Protein AF-A0A1Y2T8S5-F1 (afdb_monomer_lite)

Sequence (249 aa):
MERAAATVRQMAEAIEQVAESAGVVAEAATRTREAAEQGGEAVRQSAEGMNRVRDRVLDASNQVRQLSESLQQVDEILQLITEIAGQTDLLALNAAIEAARVGEHGKGFAVVAGEVRRLAERVRTAAGEIAGRIEGLRSSAAVVVQTMEAGTAEVEHGVQLSAEAGASLERILAAVADTQKEAQSISAAAEEMAAASQDVVNATVQLSPPSPRRTRPRRRRCWPAPRRSPPSSARWRSSRRPAGRPWRR

Foldseek 3Di:
DVVLLVVLVVVLVVLVVLLVVLVVLLVVLVVLLVVLVVLLVVLVVQLVVLVVVLVVLVVVLVVLVVVLVVLVVLLVVLVVQLVVLVVQLVVLVVQLVVLVVVPPVSVVSNVVSVVSNVVSVVSNVVSVVVNVVSVVSNVVSVVSSVVSVVVSVVSVVSSVVSVVSNVVSVVSNVVSVVSSVVSVVSNVVSVVSSVVSVVVSVVVVVPPDDDPPPPDPDDDDDDDDDDDDDDDDDDDDDDDDDDDDDDDD

Organism: Symbiobacterium thermophilum (NCBI:txid2734)

Structure (mmCIF, N/CA/C/O backbone):
data_AF-A0A1Y2T8S5-F1
#
_entry.id   AF-A0A1Y2T8S5-F1
#
loop_
_atom_site.group_PDB
_atom_site.id
_atom_site.type_symbol
_atom_site.label_atom_id
_atom_site.label_alt_id
_atom_site.label_comp_id
_atom_site.label_asym_id
_atom_site.label_entity_id
_atom_site.label_seq_id
_atom_site.pdbx_PDB_ins_code
_atom_site.Cartn_x
_atom_site.Cartn_y
_atom_site.Cartn_z
_atom_site.occupancy
_atom_site.B_iso_or_equiv
_atom_site.auth_seq_id
_atom_site.auth_comp_id
_atom_site.auth_asym_id
_atom_site.auth_atom_id
_atom_site.pdbx_PDB_model_num
ATOM 1 N N . MET A 1 1 ? 44.546 6.469 -61.667 1.00 63.28 1 MET A N 1
ATOM 2 C CA . MET A 1 1 ? 45.106 5.328 -60.916 1.00 63.28 1 MET A CA 1
ATOM 3 C C . MET A 1 1 ? 45.486 5.726 -59.494 1.00 63.28 1 MET A C 1
ATOM 5 O O . MET A 1 1 ? 44.643 5.564 -58.630 1.00 63.28 1 MET A O 1
ATOM 9 N N . GLU A 1 2 ? 46.654 6.323 -59.233 1.00 70.19 2 GLU A N 1
ATOM 10 C CA . GLU A 1 2 ? 47.164 6.533 -57.857 1.00 70.19 2 GLU A CA 1
ATOM 11 C C . GLU A 1 2 ? 46.206 7.289 -56.911 1.00 70.19 2 GLU A C 1
ATOM 13 O O . GLU A 1 2 ? 45.960 6.824 -55.802 1.00 70.19 2 GLU A O 1
ATOM 18 N N . ARG A 1 3 ? 45.566 8.377 -57.372 1.00 76.62 3 ARG A N 1
ATOM 19 C CA . ARG A 1 3 ? 44.526 9.085 -56.594 1.00 76.62 3 ARG A CA 1
ATOM 20 C C . ARG A 1 3 ? 43.302 8.216 -56.270 1.00 76.62 3 ARG A C 1
ATOM 22 O O . ARG A 1 3 ? 42.798 8.305 -55.163 1.00 76.62 3 ARG A O 1
ATOM 29 N N . ALA A 1 4 ? 42.861 7.362 -57.196 1.00 77.25 4 ALA A N 1
ATOM 30 C CA . ALA A 1 4 ? 41.719 6.468 -56.977 1.00 77.25 4 ALA A CA 1
ATOM 31 C C . ALA A 1 4 ? 42.059 5.366 -55.957 1.00 77.25 4 ALA A C 1
ATOM 33 O O . ALA A 1 4 ? 41.289 5.092 -55.046 1.00 77.25 4 ALA A O 1
ATOM 34 N N . ALA A 1 5 ? 43.269 4.804 -56.039 1.00 79.06 5 ALA A N 1
ATOM 35 C CA . ALA A 1 5 ? 43.765 3.852 -55.047 1.00 79.06 5 ALA A CA 1
ATOM 36 C C . ALA A 1 5 ? 44.022 4.488 -53.665 1.00 79.06 5 ALA A C 1
ATOM 38 O O . ALA A 1 5 ? 44.192 3.759 -52.690 1.00 79.06 5 ALA A O 1
ATOM 39 N N . ALA A 1 6 ? 44.110 5.819 -53.564 1.00 82.62 6 ALA A N 1
ATOM 40 C CA . ALA A 1 6 ? 44.163 6.537 -52.291 1.00 82.62 6 ALA A CA 1
ATOM 41 C C . ALA A 1 6 ? 42.753 6.784 -51.728 1.00 82.62 6 ALA A C 1
ATOM 43 O O . ALA A 1 6 ? 42.511 6.461 -50.571 1.00 82.62 6 ALA A O 1
ATOM 44 N N . THR A 1 7 ? 41.804 7.255 -52.547 1.00 86.06 7 THR A N 1
ATOM 45 C CA . THR A 1 7 ? 40.417 7.476 -52.100 1.00 86.06 7 THR A CA 1
ATOM 46 C C . THR A 1 7 ? 39.731 6.184 -51.662 1.00 86.06 7 THR A C 1
ATOM 48 O O . THR A 1 7 ? 39.034 6.194 -50.658 1.00 86.06 7 THR A O 1
ATOM 51 N N . VAL A 1 8 ? 39.966 5.056 -52.345 1.00 87.00 8 VAL A N 1
ATOM 52 C CA . VAL A 1 8 ? 39.381 3.762 -51.938 1.00 87.00 8 VAL A CA 1
ATOM 53 C C . VAL A 1 8 ? 39.987 3.243 -50.624 1.00 87.00 8 VAL A C 1
ATOM 55 O O . VAL A 1 8 ? 39.281 2.621 -49.841 1.00 87.00 8 VAL A O 1
ATOM 58 N N . ARG A 1 9 ? 41.253 3.564 -50.312 1.00 82.69 9 ARG A N 1
ATOM 59 C CA . ARG A 1 9 ? 41.831 3.275 -48.984 1.00 82.69 9 ARG A CA 1
ATOM 60 C C . ARG A 1 9 ? 41.191 4.114 -47.879 1.00 82.69 9 ARG A C 1
ATOM 62 O O . ARG A 1 9 ? 40.840 3.561 -46.850 1.00 82.69 9 ARG A O 1
ATOM 69 N N . GLN A 1 10 ? 40.954 5.403 -48.125 1.00 86.62 10 GLN A N 1
ATOM 70 C CA . GLN A 1 10 ? 40.217 6.252 -47.179 1.00 86.62 10 GLN A CA 1
ATOM 71 C C . GLN A 1 10 ? 38.760 5.797 -46.996 1.00 86.62 10 GLN A C 1
ATOM 73 O O . GLN A 1 10 ? 38.208 5.938 -45.910 1.00 86.62 10 GLN A O 1
ATOM 78 N N . MET A 1 11 ? 38.135 5.232 -48.037 1.00 88.94 11 MET A N 1
ATOM 79 C CA . MET A 1 11 ? 36.827 4.585 -47.903 1.00 88.94 11 MET A CA 1
ATOM 80 C C . MET A 1 11 ? 36.913 3.335 -47.025 1.00 88.94 11 MET A C 1
ATOM 82 O O . MET A 1 11 ? 36.093 3.206 -46.128 1.00 88.94 11 MET A O 1
ATOM 86 N N . ALA A 1 12 ? 37.903 2.458 -47.225 1.00 87.19 12 ALA A N 1
ATOM 87 C CA . ALA A 1 12 ? 38.094 1.271 -46.386 1.00 87.19 12 ALA A CA 1
ATOM 88 C C . ALA A 1 12 ? 38.301 1.634 -44.901 1.00 87.19 12 ALA A C 1
ATOM 90 O O . ALA A 1 12 ? 37.602 1.092 -44.053 1.00 87.19 12 ALA A O 1
ATOM 91 N N . GLU A 1 13 ? 39.156 2.618 -44.598 1.00 88.88 13 GLU A N 1
ATOM 92 C CA . GLU A 1 13 ? 39.353 3.148 -43.234 1.00 88.88 13 GLU A CA 1
ATOM 93 C C . GLU A 1 13 ? 38.035 3.676 -42.624 1.00 88.88 13 GLU A C 1
ATOM 95 O O . GLU A 1 13 ? 37.708 3.384 -41.475 1.00 88.88 13 GLU A O 1
ATOM 100 N N . ALA A 1 14 ? 37.233 4.416 -43.400 1.00 92.75 14 ALA A N 1
ATOM 101 C CA . ALA A 1 14 ? 35.932 4.911 -42.943 1.00 92.75 14 ALA A CA 1
ATOM 102 C C . ALA A 1 14 ? 34.893 3.788 -42.752 1.00 92.75 14 ALA A C 1
ATOM 104 O O . ALA A 1 14 ? 34.045 3.881 -41.867 1.00 92.75 14 ALA A O 1
ATOM 105 N N . ILE A 1 15 ? 34.951 2.728 -43.563 1.00 93.62 15 ILE A N 1
ATOM 106 C CA . ILE A 1 15 ? 34.077 1.553 -43.458 1.00 93.62 15 ILE A CA 1
ATOM 107 C C . ILE A 1 15 ? 34.416 0.736 -42.203 1.00 93.62 15 ILE A C 1
ATOM 109 O O . ILE A 1 15 ? 33.502 0.361 -41.470 1.00 93.62 15 ILE A O 1
ATOM 113 N N . GLU A 1 16 ? 35.703 0.523 -41.905 1.00 90.69 16 GLU A N 1
ATOM 114 C CA . GLU A 1 16 ? 36.151 -0.102 -40.649 1.00 90.69 16 GLU A CA 1
ATOM 115 C C . GLU A 1 16 ? 35.641 0.686 -39.431 1.00 90.69 16 GLU A C 1
ATOM 117 O O . GLU A 1 16 ? 35.072 0.101 -38.509 1.00 90.69 16 GLU A O 1
ATOM 122 N N . GLN A 1 17 ? 35.730 2.021 -39.466 1.00 94.12 17 GLN A N 1
ATOM 123 C CA . GLN A 1 17 ? 35.205 2.882 -38.401 1.00 94.12 17 GLN A CA 1
ATOM 124 C C . GLN A 1 17 ? 33.669 2.793 -38.254 1.00 94.12 17 GLN A C 1
ATOM 126 O O . GLN A 1 17 ? 33.145 2.893 -37.140 1.00 94.12 17 GLN A O 1
ATOM 131 N N . VAL A 1 18 ? 32.926 2.590 -39.349 1.00 95.94 18 VAL A N 1
ATOM 132 C CA . VAL A 1 18 ? 31.469 2.354 -39.311 1.00 95.94 18 VAL A CA 1
ATOM 133 C C . VAL A 1 18 ? 31.143 0.990 -38.697 1.00 95.94 18 VAL A C 1
ATOM 135 O O . VAL A 1 18 ? 30.235 0.918 -37.868 1.00 95.94 18 VAL A O 1
ATOM 138 N N . ALA A 1 19 ? 31.893 -0.064 -39.034 1.00 92.69 19 ALA A N 1
ATOM 139 C CA . ALA A 1 19 ? 31.735 -1.389 -38.430 1.00 92.69 19 ALA A CA 1
ATOM 140 C C . ALA A 1 19 ? 32.018 -1.363 -36.916 1.00 92.69 19 ALA A C 1
ATOM 142 O O . ALA A 1 19 ? 31.206 -1.844 -36.125 1.00 92.69 19 ALA A O 1
ATOM 143 N N . GLU A 1 20 ? 33.116 -0.724 -36.494 1.00 94.56 20 GLU A N 1
ATOM 144 C CA . GLU A 1 20 ? 33.450 -0.530 -35.076 1.00 94.56 20 GLU A CA 1
ATOM 145 C C . GLU A 1 20 ? 32.339 0.239 -34.340 1.00 94.56 20 GLU A C 1
ATOM 147 O O . GLU A 1 20 ? 31.868 -0.191 -33.284 1.00 94.56 20 GLU A O 1
ATOM 152 N N . SER A 1 21 ? 31.848 1.332 -34.935 1.00 96.06 21 SER A N 1
ATOM 153 C CA . SER A 1 21 ? 30.749 2.128 -34.374 1.00 96.06 21 SER A CA 1
ATOM 154 C C . SER A 1 21 ? 29.460 1.311 -34.221 1.00 96.06 21 SER A C 1
ATOM 156 O O . SER A 1 21 ? 28.780 1.421 -33.201 1.00 96.06 21 SER A O 1
ATOM 158 N N . ALA A 1 22 ? 29.132 0.462 -35.199 1.00 96.12 22 ALA A N 1
ATOM 159 C CA . ALA A 1 22 ? 27.984 -0.438 -35.130 1.00 96.12 22 ALA A CA 1
ATOM 160 C C . ALA A 1 22 ? 28.141 -1.488 -34.014 1.00 96.12 22 ALA A C 1
ATOM 162 O O . ALA A 1 22 ? 27.191 -1.737 -33.270 1.00 96.12 22 ALA A O 1
ATOM 163 N N . GLY A 1 23 ? 29.349 -2.032 -33.825 1.00 94.88 23 GLY A N 1
ATOM 164 C CA . GLY A 1 23 ? 29.676 -2.912 -32.699 1.00 94.88 23 GLY A CA 1
ATOM 165 C C . GLY A 1 23 ? 29.434 -2.248 -31.337 1.00 94.88 23 GLY A C 1
ATOM 166 O O . GLY A 1 23 ? 28.758 -2.821 -30.481 1.00 94.88 23 GLY A O 1
ATOM 167 N N . VAL A 1 24 ? 29.891 -1.002 -31.162 1.00 97.12 24 VAL A N 1
ATOM 168 C CA . VAL A 1 24 ? 29.661 -0.215 -29.934 1.00 97.12 24 VAL A CA 1
ATOM 169 C C . VAL A 1 24 ? 28.166 0.034 -29.686 1.00 97.12 24 VAL A C 1
ATOM 171 O O . VAL A 1 24 ? 27.709 -0.062 -28.543 1.00 97.12 24 VAL A O 1
ATOM 174 N N . VAL A 1 25 ? 27.377 0.306 -30.734 1.00 97.56 25 VAL A N 1
ATOM 175 C CA . VAL A 1 25 ? 25.912 0.450 -30.619 1.00 97.56 25 VAL A CA 1
ATOM 176 C C . VAL A 1 25 ? 25.252 -0.873 -30.215 1.00 97.56 25 VAL A C 1
ATOM 178 O O . VAL A 1 25 ? 24.388 -0.867 -29.339 1.00 97.56 25 VAL A O 1
ATOM 181 N N . ALA A 1 26 ? 25.675 -2.012 -30.771 1.00 95.38 26 ALA A N 1
ATOM 182 C CA . ALA A 1 26 ? 25.144 -3.326 -30.399 1.00 95.38 26 ALA A CA 1
ATOM 183 C C . ALA A 1 26 ? 25.452 -3.701 -28.931 1.00 95.38 26 ALA A C 1
ATOM 185 O O . ALA A 1 26 ? 24.596 -4.258 -28.235 1.00 95.38 26 ALA A O 1
ATOM 186 N N . GLU A 1 27 ? 26.639 -3.354 -28.423 1.00 96.44 27 GLU A N 1
ATOM 187 C CA . GLU A 1 27 ? 27.000 -3.542 -27.010 1.00 96.44 27 GLU A CA 1
ATOM 188 C C . GLU A 1 27 ? 26.210 -2.597 -26.083 1.00 96.44 27 GLU A C 1
ATOM 190 O O . GLU A 1 27 ? 25.748 -2.995 -25.010 1.00 96.44 27 GLU A O 1
ATOM 195 N N . ALA A 1 28 ? 26.007 -1.340 -26.490 1.00 97.12 28 ALA A N 1
ATOM 196 C CA . ALA A 1 28 ? 25.157 -0.397 -25.764 1.00 97.12 28 ALA A CA 1
ATOM 197 C C . ALA A 1 28 ? 23.690 -0.867 -25.712 1.00 97.12 28 ALA A C 1
ATOM 199 O O . ALA A 1 28 ? 23.076 -0.839 -24.642 1.00 97.12 28 ALA A O 1
ATOM 200 N N . ALA A 1 29 ? 23.149 -1.365 -26.829 1.00 97.44 29 ALA A N 1
ATOM 201 C CA . ALA A 1 29 ? 21.815 -1.957 -26.898 1.00 97.44 29 ALA A CA 1
ATOM 202 C C . ALA A 1 29 ? 21.696 -3.170 -25.960 1.00 97.44 29 ALA A C 1
ATOM 204 O O . ALA A 1 29 ? 20.762 -3.237 -25.167 1.00 97.44 29 ALA A O 1
ATOM 205 N N . THR A 1 30 ? 22.685 -4.071 -25.957 1.00 96.75 30 THR A N 1
ATOM 206 C CA . THR A 1 30 ? 22.706 -5.246 -25.065 1.00 96.75 30 THR A CA 1
ATOM 207 C C . THR A 1 30 ? 22.635 -4.840 -23.588 1.00 96.75 30 THR A C 1
ATOM 209 O O . THR A 1 30 ? 21.752 -5.305 -22.869 1.00 96.75 30 THR A O 1
ATOM 212 N N . ARG A 1 31 ? 23.472 -3.887 -23.151 1.00 97.69 31 ARG A N 1
ATOM 213 C CA . ARG A 1 31 ? 23.441 -3.358 -21.772 1.00 97.69 31 ARG A CA 1
ATOM 214 C C . ARG A 1 31 ? 22.129 -2.643 -21.431 1.00 97.69 31 ARG A C 1
ATOM 216 O O . ARG A 1 31 ? 21.647 -2.739 -20.305 1.00 97.69 31 ARG A O 1
ATOM 223 N N . THR A 1 32 ? 21.528 -1.945 -22.396 1.00 97.62 32 THR A N 1
ATOM 224 C CA . THR A 1 32 ? 20.214 -1.301 -22.211 1.00 97.62 32 THR A CA 1
ATOM 225 C C . THR A 1 32 ? 19.104 -2.344 -22.058 1.00 97.62 32 THR A C 1
ATOM 227 O O . THR A 1 32 ? 18.208 -2.151 -21.238 1.00 97.62 32 THR A O 1
ATOM 230 N N . ARG A 1 33 ? 19.183 -3.472 -22.782 1.00 97.62 33 ARG A N 1
ATOM 231 C CA . ARG A 1 33 ? 18.244 -4.594 -22.646 1.00 97.62 33 ARG A CA 1
ATOM 232 C C . ARG A 1 33 ? 18.308 -5.195 -21.247 1.00 97.62 33 ARG A C 1
ATOM 234 O O . ARG A 1 33 ? 17.283 -5.268 -20.585 1.00 97.62 33 ARG A O 1
ATOM 241 N N . GLU A 1 34 ? 19.507 -5.529 -20.771 1.00 97.56 34 GLU A N 1
ATOM 242 C CA . GLU A 1 34 ? 19.727 -6.078 -19.424 1.00 97.56 34 GLU A CA 1
ATOM 243 C C . GLU A 1 34 ? 19.200 -5.138 -18.327 1.00 97.56 34 GLU A C 1
ATOM 245 O O . GLU A 1 34 ? 18.537 -5.582 -17.389 1.00 97.56 34 GLU A O 1
ATOM 250 N N . ALA A 1 35 ? 19.437 -3.828 -18.457 1.00 97.31 35 ALA A N 1
ATOM 251 C CA . ALA A 1 35 ? 18.919 -2.830 -17.522 1.00 97.31 35 ALA A CA 1
ATOM 252 C C . ALA A 1 35 ? 17.380 -2.725 -17.555 1.00 97.31 35 ALA A C 1
ATOM 254 O O . ALA A 1 35 ? 16.751 -2.583 -16.506 1.00 97.31 35 ALA A O 1
ATOM 255 N N . ALA A 1 36 ? 16.763 -2.818 -18.737 1.00 97.25 36 ALA A N 1
ATOM 256 C CA . ALA A 1 36 ? 15.308 -2.795 -18.887 1.00 97.25 36 ALA A CA 1
ATOM 257 C C . ALA A 1 36 ? 14.639 -4.099 -18.404 1.00 97.25 36 ALA A C 1
ATOM 259 O O . ALA A 1 36 ? 13.581 -4.034 -17.783 1.00 97.25 36 ALA A O 1
ATOM 260 N N . GLU A 1 37 ? 15.270 -5.261 -18.606 1.00 97.12 37 GLU A N 1
ATOM 261 C CA . GLU A 1 37 ? 14.847 -6.558 -18.051 1.00 97.12 37 GLU A CA 1
ATOM 262 C C . GLU A 1 37 ? 14.875 -6.529 -16.510 1.00 97.12 37 GLU A C 1
ATOM 264 O O . GLU A 1 37 ? 13.880 -6.861 -15.861 1.00 97.12 37 GLU A O 1
ATOM 269 N N . GLN A 1 38 ? 15.973 -6.047 -15.913 1.00 97.50 38 GLN A N 1
ATOM 270 C CA . GLN A 1 38 ? 16.098 -5.869 -14.457 1.00 97.50 38 GLN A CA 1
ATOM 271 C C . GLN A 1 38 ? 15.079 -4.860 -13.906 1.00 97.50 38 GLN A C 1
ATOM 273 O O . GLN A 1 38 ? 14.472 -5.098 -12.860 1.00 97.50 38 GLN A O 1
ATOM 278 N N . GLY A 1 39 ? 14.852 -3.753 -14.621 1.00 97.75 39 GLY A N 1
ATOM 279 C CA . GLY A 1 39 ? 13.812 -2.779 -14.287 1.00 97.75 39 GLY A CA 1
ATOM 280 C C . GLY A 1 39 ? 12.407 -3.384 -14.332 1.00 97.75 39 GLY A C 1
ATOM 281 O O . GLY A 1 39 ? 11.609 -3.135 -13.430 1.00 97.75 39 GLY A O 1
ATOM 282 N N . GLY A 1 40 ? 12.114 -4.216 -15.336 1.00 97.12 40 GLY A N 1
ATOM 283 C CA . GLY A 1 40 ? 10.825 -4.896 -15.489 1.00 97.12 40 GLY A CA 1
ATOM 284 C C . GLY A 1 40 ? 10.543 -5.856 -14.338 1.00 97.12 40 GLY A C 1
ATOM 285 O O . GLY A 1 40 ? 9.455 -5.837 -13.763 1.00 97.12 40 GLY A O 1
ATOM 286 N N . GLU A 1 41 ? 11.551 -6.629 -13.932 1.00 96.94 41 GLU A N 1
ATOM 287 C CA . GLU A 1 41 ? 11.458 -7.510 -12.768 1.00 96.94 41 GLU A CA 1
ATOM 288 C C . GLU A 1 41 ? 11.255 -6.725 -11.462 1.00 96.94 41 GLU A C 1
ATOM 290 O O . GLU A 1 41 ? 10.383 -7.074 -10.666 1.00 96.94 41 GLU A O 1
ATOM 295 N N . ALA A 1 42 ? 11.984 -5.624 -11.252 1.00 97.44 42 ALA A N 1
ATOM 296 C CA . ALA A 1 42 ? 11.805 -4.770 -10.075 1.00 97.44 42 ALA A CA 1
ATOM 297 C C . ALA A 1 42 ? 10.393 -4.150 -10.011 1.00 97.44 42 ALA A C 1
ATOM 299 O O . ALA A 1 42 ? 9.771 -4.114 -8.946 1.00 97.44 42 ALA A O 1
ATOM 300 N N . VAL A 1 43 ? 9.851 -3.716 -11.153 1.00 97.81 43 VAL A N 1
ATOM 301 C CA . VAL A 1 43 ? 8.475 -3.208 -11.270 1.00 97.81 43 VAL A CA 1
ATOM 302 C C . VAL A 1 43 ? 7.443 -4.306 -10.986 1.00 97.81 43 VAL A C 1
ATOM 304 O O . VAL A 1 43 ? 6.492 -4.067 -10.238 1.00 97.81 43 VAL A O 1
ATOM 307 N N . ARG A 1 44 ? 7.647 -5.529 -11.494 1.00 95.81 44 ARG A N 1
ATOM 308 C CA . ARG A 1 44 ? 6.789 -6.688 -11.194 1.00 95.81 44 ARG A CA 1
ATOM 309 C C . ARG A 1 44 ? 6.783 -7.012 -9.698 1.00 95.81 44 ARG A C 1
ATOM 311 O O . ARG A 1 44 ? 5.716 -7.126 -9.097 1.00 95.81 44 ARG A O 1
ATOM 318 N N . GLN A 1 45 ? 7.959 -7.079 -9.075 1.00 96.56 45 GLN A N 1
ATOM 319 C CA . GLN A 1 45 ? 8.099 -7.303 -7.632 1.00 96.56 45 GLN A CA 1
ATOM 320 C C . GLN A 1 45 ? 7.453 -6.183 -6.797 1.00 96.56 45 GLN A C 1
ATOM 322 O O . GLN A 1 45 ? 6.867 -6.467 -5.749 1.00 96.56 45 GLN A O 1
ATOM 327 N N . SER A 1 46 ? 7.510 -4.931 -7.268 1.00 95.44 46 SER A N 1
ATOM 328 C CA . SER A 1 46 ? 6.810 -3.790 -6.664 1.00 95.44 46 SER A CA 1
ATOM 329 C C . SER A 1 46 ? 5.288 -3.957 -6.731 1.00 95.44 46 SER A C 1
ATOM 331 O O . SER A 1 46 ? 4.617 -3.846 -5.705 1.00 95.44 46 SER A O 1
ATOM 333 N N . ALA A 1 47 ? 4.734 -4.319 -7.894 1.00 94.12 47 ALA A N 1
ATOM 334 C CA . ALA A 1 47 ? 3.300 -4.571 -8.060 1.00 94.12 47 ALA A CA 1
ATOM 335 C C . ALA A 1 47 ? 2.804 -5.740 -7.185 1.00 94.12 47 ALA A C 1
ATOM 337 O O . ALA A 1 47 ? 1.761 -5.645 -6.533 1.00 94.12 47 ALA A O 1
ATOM 338 N N . GLU A 1 48 ? 3.562 -6.835 -7.101 1.00 95.69 48 GLU A N 1
ATOM 339 C CA . GLU A 1 48 ? 3.281 -7.935 -6.168 1.00 95.69 48 GLU A CA 1
ATOM 340 C C . GLU A 1 48 ? 3.388 -7.491 -4.699 1.00 95.69 48 GLU A C 1
ATOM 342 O 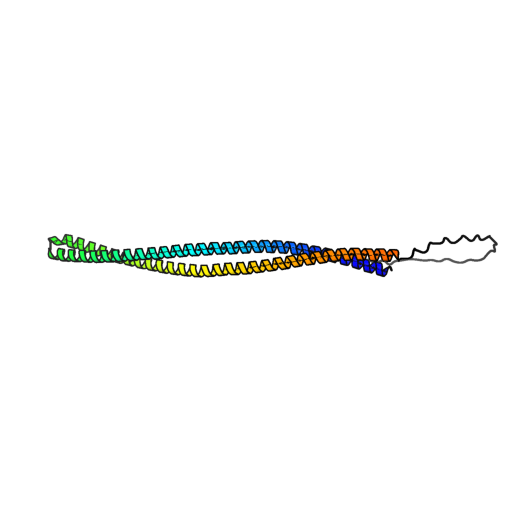O . GLU A 1 48 ? 2.608 -7.929 -3.851 1.00 95.69 48 GLU A O 1
ATOM 347 N N . GLY A 1 49 ? 4.334 -6.601 -4.388 1.00 96.56 49 GLY A N 1
ATOM 348 C CA . GLY A 1 49 ? 4.471 -5.952 -3.086 1.00 96.56 49 GLY A CA 1
ATOM 349 C C . GLY A 1 49 ? 3.229 -5.157 -2.703 1.00 96.56 49 GLY A C 1
ATOM 350 O O . GLY A 1 49 ? 2.687 -5.377 -1.621 1.00 96.56 49 GLY A O 1
ATOM 351 N N . MET A 1 50 ? 2.739 -4.307 -3.605 1.00 95.62 50 MET A N 1
ATOM 352 C CA . MET A 1 50 ? 1.519 -3.522 -3.411 1.00 95.62 50 MET A CA 1
ATOM 353 C C . MET A 1 50 ? 0.290 -4.415 -3.206 1.00 95.62 50 MET A C 1
ATOM 355 O O . MET A 1 50 ? -0.460 -4.196 -2.260 1.00 95.62 50 MET A O 1
ATOM 359 N N . ASN A 1 51 ? 0.128 -5.493 -3.984 1.00 93.44 51 ASN A N 1
ATOM 360 C CA . ASN A 1 51 ? -0.949 -6.467 -3.752 1.00 93.44 51 ASN A CA 1
ATOM 361 C C . ASN A 1 51 ? -0.899 -7.062 -2.327 1.00 93.44 51 ASN A C 1
ATOM 363 O O . ASN A 1 51 ? -1.914 -7.076 -1.635 1.00 93.44 51 ASN A O 1
ATOM 367 N N . ARG A 1 52 ? 0.286 -7.453 -1.832 1.00 96.38 52 ARG A N 1
ATOM 368 C CA . ARG A 1 52 ? 0.449 -7.934 -0.442 1.00 96.38 52 ARG A CA 1
ATOM 369 C C . ARG A 1 52 ? 0.165 -6.858 0.614 1.00 96.38 52 ARG A C 1
ATOM 371 O O . ARG A 1 52 ? -0.225 -7.200 1.729 1.00 96.38 52 ARG A O 1
ATOM 378 N N . VAL A 1 53 ? 0.390 -5.578 0.305 1.00 95.94 53 VAL A N 1
ATOM 379 C CA . VAL A 1 53 ? 0.022 -4.462 1.194 1.00 95.94 53 VAL A CA 1
ATOM 380 C C . VAL A 1 53 ? -1.496 -4.285 1.220 1.00 95.94 53 VAL A C 1
ATOM 382 O O . VAL A 1 53 ? -2.048 -4.220 2.314 1.00 95.94 53 VAL A O 1
ATOM 385 N N . ARG A 1 54 ? -2.175 -4.295 0.061 1.00 93.50 54 ARG A N 1
ATOM 386 C CA . ARG A 1 54 ? -3.646 -4.234 -0.036 1.00 93.50 54 ARG A CA 1
ATOM 387 C C . ARG A 1 54 ? -4.293 -5.298 0.846 1.00 93.50 54 ARG A C 1
ATOM 389 O O . ARG A 1 54 ? -5.121 -4.969 1.688 1.00 93.50 54 ARG A O 1
ATOM 396 N N . ASP A 1 55 ? -3.874 -6.551 0.694 1.00 94.38 55 ASP A N 1
ATOM 397 C CA . ASP A 1 55 ? -4.477 -7.675 1.417 1.00 94.38 55 ASP A CA 1
ATOM 398 C C . ASP A 1 55 ? -4.314 -7.509 2.942 1.00 94.38 55 ASP A C 1
ATOM 400 O O . ASP A 1 55 ? -5.272 -7.669 3.694 1.00 94.38 55 ASP A O 1
ATOM 404 N N . ARG A 1 56 ? -3.144 -7.040 3.405 1.00 96.00 56 ARG A N 1
ATOM 405 C CA . ARG A 1 56 ? -2.914 -6.707 4.825 1.00 96.00 56 ARG A CA 1
ATOM 406 C C . ARG A 1 56 ? -3.744 -5.524 5.328 1.00 96.00 56 ARG A C 1
ATOM 408 O O . ARG A 1 56 ? -4.124 -5.520 6.497 1.00 96.00 56 ARG A O 1
ATOM 415 N N . VAL A 1 57 ? -4.001 -4.517 4.493 1.00 95.38 57 VAL A N 1
ATOM 416 C CA . VAL A 1 57 ? -4.861 -3.374 4.849 1.00 95.38 57 VAL A CA 1
ATOM 417 C C . VAL A 1 57 ? -6.318 -3.826 4.983 1.00 95.38 57 VAL A C 1
ATOM 419 O O . VAL A 1 57 ? -6.987 -3.427 5.936 1.00 95.38 57 VAL A O 1
ATOM 422 N N . LEU A 1 58 ? -6.789 -4.718 4.106 1.00 92.62 58 LEU A N 1
ATOM 423 C CA . LEU A 1 58 ? -8.118 -5.330 4.202 1.00 92.62 58 LEU A CA 1
ATOM 424 C C . LEU A 1 58 ? -8.257 -6.198 5.466 1.00 92.62 58 LEU A C 1
ATOM 426 O O . LEU A 1 58 ? -9.226 -6.039 6.211 1.00 92.62 58 LEU A O 1
ATOM 430 N N . ASP A 1 59 ? -7.267 -7.044 5.770 1.00 95.25 59 ASP A N 1
ATOM 431 C CA . ASP A 1 59 ? -7.239 -7.851 6.999 1.00 95.25 59 ASP A CA 1
ATOM 432 C C . ASP A 1 59 ? -7.246 -6.986 8.269 1.00 95.25 59 ASP A C 1
ATOM 434 O O . ASP A 1 59 ? -7.942 -7.298 9.241 1.00 95.25 59 ASP A O 1
ATOM 438 N N . ALA A 1 60 ? -6.487 -5.887 8.276 1.00 95.50 60 ALA A N 1
ATOM 439 C CA . ALA A 1 60 ? -6.463 -4.946 9.392 1.00 95.50 60 ALA A CA 1
ATOM 440 C C . ALA A 1 60 ? -7.800 -4.196 9.531 1.00 95.50 60 ALA A C 1
ATOM 442 O O . ALA A 1 60 ? -8.311 -4.051 10.642 1.00 95.50 60 ALA A O 1
ATOM 443 N N . SER A 1 61 ? -8.415 -3.795 8.415 1.00 94.69 61 SER A N 1
ATOM 444 C CA . SER A 1 61 ? -9.743 -3.172 8.392 1.00 94.69 61 SER A CA 1
ATOM 445 C C . SER A 1 61 ? -10.808 -4.097 8.993 1.00 94.69 61 SER A C 1
ATOM 447 O O . SER A 1 61 ? -11.601 -3.671 9.833 1.00 94.69 61 SER A O 1
ATOM 449 N N . ASN A 1 62 ? -10.774 -5.388 8.653 1.00 94.44 62 ASN A N 1
ATOM 450 C CA . ASN A 1 62 ? -11.686 -6.390 9.210 1.00 94.44 62 ASN A CA 1
ATOM 451 C C . ASN A 1 62 ? -11.497 -6.586 10.726 1.00 94.44 62 ASN A C 1
ATOM 453 O O . ASN A 1 62 ? -12.486 -6.658 11.455 1.00 94.44 62 ASN A O 1
ATOM 457 N N . GLN A 1 63 ? -10.256 -6.588 11.224 1.00 96.31 63 GLN A N 1
ATOM 458 C CA . GLN A 1 63 ? -9.980 -6.638 12.669 1.00 96.31 63 GLN A CA 1
ATOM 459 C C . GLN A 1 63 ? -10.515 -5.400 13.410 1.00 96.31 63 GLN A C 1
ATOM 461 O O . GLN A 1 63 ? -11.053 -5.522 14.509 1.00 96.31 63 GLN A O 1
ATOM 466 N N . VAL A 1 64 ? -10.433 -4.207 12.808 1.00 96.44 64 VAL A N 1
ATOM 467 C CA . VAL A 1 64 ? -10.981 -2.973 13.405 1.00 96.44 64 VAL A CA 1
ATOM 468 C C . VAL A 1 64 ? -12.518 -2.954 13.372 1.00 96.44 64 VAL A C 1
ATOM 470 O O . VAL A 1 64 ? -13.142 -2.450 14.311 1.00 96.44 64 VAL A O 1
ATOM 473 N N . ARG A 1 65 ? -13.158 -3.566 12.362 1.00 92.88 65 ARG A N 1
ATOM 474 C CA . ARG A 1 65 ? -14.617 -3.803 12.366 1.00 92.88 65 ARG A CA 1
ATOM 475 C C . ARG A 1 65 ? -15.029 -4.736 13.514 1.00 92.88 65 ARG A C 1
ATOM 477 O O . ARG A 1 65 ? -15.891 -4.358 14.300 1.00 92.88 65 ARG A O 1
ATOM 484 N N . GLN A 1 66 ? -14.345 -5.869 13.698 1.00 95.44 66 GLN A N 1
ATOM 485 C CA . GLN A 1 66 ? -14.591 -6.792 14.824 1.00 95.44 66 GLN A CA 1
ATOM 486 C C . GLN A 1 66 ? -14.358 -6.139 16.198 1.00 95.44 66 GLN A C 1
ATOM 488 O O . GLN A 1 66 ? -15.107 -6.384 17.146 1.00 95.44 66 GLN A O 1
ATOM 493 N N . LEU A 1 67 ? -13.353 -5.264 16.318 1.00 95.81 67 LEU A N 1
ATOM 494 C CA . LEU A 1 67 ? -13.156 -4.446 17.518 1.00 95.81 67 LEU A CA 1
ATOM 495 C C . LEU A 1 67 ? -14.349 -3.505 17.755 1.00 95.81 67 LEU A C 1
ATOM 497 O O . LEU A 1 67 ? -14.802 -3.376 18.888 1.00 95.81 67 LEU A O 1
ATOM 501 N N . SER A 1 68 ? -14.886 -2.885 16.703 1.00 94.00 68 SER A N 1
ATOM 502 C CA . SER A 1 68 ? -16.051 -1.992 16.796 1.00 94.00 68 SER A CA 1
ATOM 503 C C . SER A 1 68 ? -17.319 -2.735 17.242 1.00 94.00 68 SER A C 1
ATOM 505 O O . SER A 1 68 ? -18.041 -2.244 18.107 1.00 94.00 68 SER A O 1
ATOM 507 N N . GLU A 1 69 ? -17.551 -3.945 16.726 1.00 93.94 69 GLU A N 1
ATOM 508 C CA . GLU A 1 69 ? -18.625 -4.847 17.179 1.00 93.94 69 GLU A CA 1
ATOM 509 C C . GLU A 1 69 ? -18.443 -5.255 18.652 1.00 93.94 69 GLU A C 1
ATOM 511 O O . GLU A 1 69 ? -19.394 -5.240 19.434 1.00 93.94 69 GLU A O 1
ATOM 516 N N . SER A 1 70 ? -17.207 -5.551 19.064 1.00 95.44 70 SER A N 1
ATOM 517 C CA . SER A 1 70 ? -16.881 -5.895 20.456 1.00 95.44 70 SER A CA 1
ATOM 518 C C . SER A 1 70 ? -17.113 -4.718 21.413 1.00 95.44 70 SER A C 1
ATOM 520 O O . SER A 1 70 ? -17.599 -4.911 22.525 1.00 95.44 70 SER A O 1
ATOM 522 N N . LEU A 1 71 ? -16.809 -3.485 20.988 1.00 95.31 71 LEU A N 1
ATOM 523 C CA . LEU A 1 71 ? -17.094 -2.271 21.763 1.00 95.31 71 LEU A CA 1
ATOM 524 C C . LEU A 1 71 ? -18.607 -2.043 21.929 1.00 95.31 71 LEU A C 1
ATOM 526 O O . LEU A 1 71 ? -19.034 -1.640 23.008 1.00 95.31 71 LEU A O 1
ATOM 530 N N . GLN A 1 72 ? -19.422 -2.371 20.921 1.00 92.62 72 GLN A N 1
ATOM 531 C CA . GLN A 1 72 ? -20.884 -2.302 21.033 1.00 92.62 72 GLN A CA 1
ATOM 532 C C . GLN A 1 72 ? -21.434 -3.290 22.083 1.00 92.62 72 GLN A C 1
ATOM 534 O O . GLN A 1 72 ? -22.302 -2.924 22.871 1.00 92.62 72 GLN A O 1
ATOM 539 N N . GLN A 1 73 ? -20.885 -4.507 22.164 1.00 95.00 73 GLN A N 1
ATOM 540 C CA . GLN A 1 73 ? -21.249 -5.470 23.217 1.00 95.00 73 GLN A CA 1
ATOM 541 C C . GLN A 1 73 ? -20.877 -4.966 24.623 1.00 95.00 73 GLN A C 1
ATOM 543 O O . GLN A 1 73 ? -21.589 -5.230 25.592 1.00 95.00 73 GLN A O 1
ATOM 548 N N . VAL A 1 74 ? -19.778 -4.212 24.756 1.00 94.81 74 VAL A N 1
ATOM 549 C CA . VAL A 1 74 ? -19.407 -3.574 26.031 1.00 94.81 74 VAL A CA 1
ATOM 550 C C . VAL A 1 74 ? -20.408 -2.479 26.415 1.00 94.81 74 VAL A C 1
ATOM 552 O O . VAL A 1 74 ? -20.778 -2.398 27.585 1.00 94.81 74 VAL A O 1
ATOM 555 N N . ASP A 1 75 ? -20.902 -1.689 25.459 1.00 93.44 75 ASP A N 1
ATOM 556 C CA . ASP A 1 75 ? -21.955 -0.690 25.701 1.00 93.44 75 ASP A CA 1
ATOM 557 C C . ASP A 1 75 ? -23.259 -1.328 26.217 1.00 93.44 75 ASP A C 1
ATOM 559 O O . ASP A 1 75 ? -23.849 -0.828 27.176 1.00 93.44 75 ASP A O 1
ATOM 563 N N . GLU A 1 76 ? -23.681 -2.466 25.657 1.00 94.44 76 GLU A N 1
ATOM 564 C CA . GLU A 1 76 ? -24.848 -3.228 26.139 1.00 94.44 76 GLU A CA 1
ATOM 565 C C . GLU A 1 76 ? -24.663 -3.692 27.600 1.00 94.44 76 GLU A C 1
ATOM 567 O O . GLU A 1 76 ? -25.570 -3.565 28.430 1.00 94.44 76 GLU A O 1
ATOM 572 N N . ILE A 1 77 ? -23.459 -4.151 27.961 1.00 95.75 77 ILE A N 1
ATOM 573 C CA . ILE A 1 77 ? -23.115 -4.532 29.342 1.00 95.75 77 ILE A CA 1
ATOM 574 C C . ILE A 1 77 ? -23.119 -3.308 30.277 1.00 95.75 77 ILE A C 1
ATOM 576 O O . ILE A 1 77 ? -23.592 -3.402 31.412 1.00 95.75 77 ILE A O 1
ATOM 580 N N . LEU A 1 78 ? -22.628 -2.149 29.829 1.00 95.81 78 LEU A N 1
ATOM 581 C CA . LEU A 1 78 ? -22.627 -0.911 30.620 1.00 95.81 78 LEU A CA 1
ATOM 582 C C . LEU A 1 78 ? -24.042 -0.371 30.865 1.00 95.81 78 LEU A C 1
ATOM 584 O O . LEU A 1 78 ? -24.319 0.138 31.957 1.00 95.81 78 LEU A O 1
ATOM 588 N N . GLN A 1 79 ? -24.952 -0.525 29.899 1.00 94.44 79 GLN A N 1
ATOM 589 C CA . GLN A 1 79 ? -26.374 -0.222 30.080 1.00 94.44 79 GLN A CA 1
ATOM 590 C C . GLN A 1 79 ? -26.989 -1.117 31.166 1.00 94.44 79 GLN A C 1
ATOM 592 O O . GLN A 1 79 ? -27.592 -0.596 32.105 1.00 94.44 79 GLN A O 1
ATOM 597 N N . LEU A 1 80 ? -26.743 -2.432 31.120 1.00 97.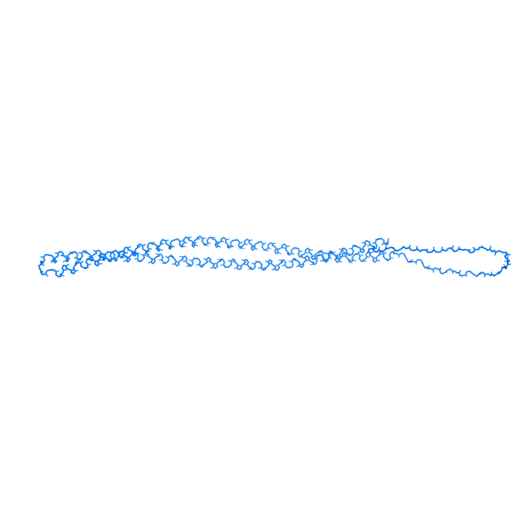25 80 LEU A N 1
ATOM 598 C CA . LEU A 1 80 ? -27.203 -3.372 32.150 1.00 97.25 80 LEU A CA 1
ATOM 599 C C . LEU A 1 80 ? -26.626 -3.051 33.543 1.00 97.25 80 LEU A C 1
ATOM 601 O O . LEU A 1 80 ? -27.357 -3.064 34.532 1.00 97.25 80 LEU A O 1
ATOM 605 N N . ILE A 1 81 ? -25.336 -2.712 33.646 1.00 96.69 81 ILE A N 1
ATOM 606 C CA . ILE A 1 81 ? -24.715 -2.286 34.916 1.00 96.69 81 ILE A CA 1
ATOM 607 C C . ILE A 1 81 ? -25.382 -1.010 35.451 1.00 96.69 81 ILE A C 1
ATOM 609 O O . ILE A 1 81 ? -25.637 -0.901 36.653 1.00 96.69 81 ILE A O 1
ATOM 613 N N . THR A 1 82 ? -25.692 -0.058 34.569 1.00 96.38 82 THR A N 1
ATOM 614 C CA . THR A 1 82 ? -26.374 1.194 34.925 1.00 96.38 82 THR A CA 1
ATOM 615 C C . THR A 1 82 ? -27.802 0.933 35.414 1.00 96.38 82 THR A C 1
ATOM 617 O O . THR A 1 82 ? -28.229 1.533 36.404 1.00 96.38 82 THR A O 1
ATOM 620 N N . GLU A 1 83 ? -28.519 -0.003 34.786 1.00 97.00 83 GLU A N 1
ATOM 621 C CA . GLU A 1 83 ? -29.846 -0.442 35.225 1.00 97.00 83 GLU A CA 1
ATOM 622 C C . GLU A 1 83 ? -29.790 -1.121 36.602 1.00 97.00 83 GLU A C 1
ATOM 624 O O . GLU A 1 83 ? -30.513 -0.717 37.513 1.00 97.00 83 GLU A O 1
ATOM 629 N N . ILE A 1 84 ? -28.883 -2.086 36.799 1.00 97.12 84 ILE A N 1
ATOM 630 C CA . ILE A 1 84 ? -28.688 -2.785 38.082 1.00 97.12 84 ILE A CA 1
ATOM 631 C C . ILE A 1 84 ? -28.325 -1.793 39.195 1.00 97.12 84 ILE A C 1
ATOM 633 O O . ILE A 1 84 ? -28.849 -1.892 40.308 1.00 97.12 84 ILE A O 1
ATOM 637 N N . ALA A 1 85 ? -27.474 -0.803 38.911 1.00 97.25 85 ALA A N 1
ATOM 638 C CA . ALA A 1 85 ? -27.162 0.267 39.853 1.00 97.25 85 ALA A CA 1
ATOM 639 C C . ALA A 1 85 ? -28.412 1.098 40.197 1.00 97.25 85 ALA A C 1
ATOM 641 O O . ALA A 1 85 ? -28.668 1.353 41.372 1.00 97.25 85 ALA A O 1
ATOM 642 N N . GLY A 1 86 ? -29.239 1.453 39.208 1.00 96.56 86 GLY A N 1
ATOM 643 C CA . GLY A 1 86 ? -30.522 2.132 39.422 1.00 96.56 86 GLY A CA 1
ATOM 644 C C . GLY A 1 86 ? -31.517 1.322 40.264 1.00 96.56 86 GLY A C 1
ATOM 645 O O . GLY A 1 86 ? -32.125 1.864 41.186 1.00 96.56 86 GLY A O 1
ATOM 646 N N . GLN A 1 87 ? -31.642 0.017 40.013 1.00 97.44 87 GLN A N 1
ATOM 647 C CA . GLN A 1 87 ? -32.480 -0.884 40.814 1.00 97.44 87 GLN A CA 1
ATOM 648 C C . GLN A 1 87 ? -31.951 -1.024 42.254 1.00 97.44 87 GLN A C 1
ATOM 650 O O . GLN A 1 87 ? -32.730 -1.007 43.207 1.00 97.44 87 GLN A O 1
ATOM 655 N N . THR A 1 88 ? -30.627 -1.103 42.430 1.00 97.00 88 THR A N 1
ATOM 656 C CA . THR A 1 88 ? -29.969 -1.196 43.747 1.00 97.00 88 THR A CA 1
ATOM 657 C C . THR A 1 88 ? -30.151 0.083 44.569 1.00 97.00 88 THR A C 1
ATOM 659 O O . THR A 1 88 ? -30.433 0.010 45.763 1.00 97.00 88 THR A O 1
ATOM 662 N N . ASP A 1 89 ? -30.049 1.253 43.934 1.00 96.25 89 ASP A N 1
ATOM 663 C CA . ASP A 1 89 ? -30.328 2.570 44.522 1.00 96.25 89 ASP A CA 1
ATOM 664 C C . ASP A 1 89 ? -31.786 2.663 45.023 1.00 96.25 89 ASP A C 1
ATOM 666 O O . ASP A 1 89 ? -32.038 3.027 46.174 1.00 96.25 89 ASP A O 1
ATOM 670 N N . LEU A 1 90 ? -32.746 2.203 44.209 1.00 96.50 90 LEU A N 1
ATOM 671 C CA . LEU A 1 90 ? -34.167 2.107 44.572 1.00 96.50 90 LEU A CA 1
ATOM 672 C C . LEU A 1 90 ? -34.431 1.143 45.743 1.00 96.50 90 LEU A C 1
ATOM 674 O O . LEU A 1 90 ? -35.173 1.477 46.670 1.00 96.50 90 LEU A O 1
ATOM 678 N N . LEU A 1 91 ? -33.809 -0.040 45.736 1.00 96.50 91 LEU A N 1
ATOM 679 C CA . LEU A 1 91 ? -33.896 -1.014 46.831 1.00 96.50 91 LEU A CA 1
ATOM 680 C C . LEU A 1 91 ? -33.320 -0.449 48.138 1.00 96.50 91 LEU A C 1
ATOM 682 O O . LEU A 1 91 ? -33.940 -0.578 49.195 1.00 96.50 91 LEU A O 1
ATOM 686 N N . ALA A 1 92 ? -32.171 0.224 48.063 1.00 96.31 92 ALA A N 1
ATOM 687 C CA . ALA A 1 92 ? -31.535 0.879 49.200 1.00 96.31 92 ALA A CA 1
ATOM 688 C C . ALA A 1 92 ? -32.382 2.039 49.750 1.00 96.31 92 ALA A C 1
ATOM 690 O O . ALA A 1 92 ? -32.517 2.180 50.965 1.00 96.31 92 ALA A O 1
ATOM 691 N N . LEU A 1 93 ? -33.011 2.834 48.879 1.00 94.69 93 LEU A N 1
ATOM 692 C CA . LEU A 1 93 ? -33.945 3.886 49.281 1.00 94.69 93 LEU A CA 1
ATOM 693 C C . LEU A 1 93 ? -35.152 3.312 50.039 1.00 94.69 93 LEU A C 1
ATOM 695 O O . LEU A 1 93 ? -35.480 3.800 51.120 1.00 94.69 93 LEU A O 1
ATOM 699 N N . ASN A 1 94 ? -35.768 2.246 49.522 1.00 95.25 94 ASN A N 1
ATOM 700 C CA . ASN A 1 94 ? -36.893 1.576 50.181 1.00 95.25 94 ASN A CA 1
ATOM 701 C C . ASN A 1 94 ? -36.492 1.000 51.552 1.00 95.25 94 ASN A C 1
ATOM 703 O O . ASN A 1 94 ? -37.219 1.172 52.532 1.00 95.25 94 ASN A O 1
ATOM 707 N N . ALA A 1 95 ? -35.306 0.390 51.653 1.00 94.12 95 ALA A N 1
ATOM 708 C CA . ALA A 1 95 ? -34.764 -0.098 52.921 1.00 94.12 95 ALA A CA 1
ATOM 709 C C . ALA A 1 95 ? -34.505 1.038 53.930 1.00 94.12 95 ALA A C 1
ATOM 711 O O . ALA A 1 95 ? -34.788 0.875 55.115 1.00 94.12 95 ALA A O 1
ATOM 712 N N . ALA A 1 96 ? -34.020 2.201 53.479 1.00 93.25 96 ALA A N 1
ATOM 713 C CA . ALA A 1 96 ? -33.819 3.371 54.337 1.00 93.25 96 ALA A CA 1
ATOM 714 C C . ALA A 1 96 ? -35.147 3.949 54.865 1.00 93.25 96 ALA A C 1
ATOM 716 O O . ALA A 1 96 ? -35.223 4.340 56.031 1.00 93.25 96 ALA A O 1
ATOM 717 N N . ILE A 1 97 ? -36.196 3.970 54.033 1.00 92.25 97 ILE A N 1
ATOM 718 C CA . ILE A 1 97 ? -37.545 4.414 54.421 1.00 92.25 97 ILE A CA 1
ATOM 719 C C . ILE A 1 97 ? -38.133 3.483 55.490 1.00 92.25 97 ILE A C 1
ATOM 721 O O . ILE A 1 97 ? -38.583 3.956 56.535 1.00 92.25 97 ILE A O 1
ATOM 725 N N . GLU A 1 98 ? -38.087 2.165 55.279 1.00 94.56 98 GLU A N 1
ATOM 726 C CA . GLU A 1 98 ? -38.644 1.215 56.249 1.00 94.56 98 GLU A CA 1
ATOM 727 C C . GLU A 1 98 ? -37.807 1.167 57.542 1.00 94.56 98 GLU A C 1
ATOM 729 O O . GLU A 1 98 ? -38.358 1.102 58.640 1.00 94.56 98 GLU A O 1
ATOM 734 N N . ALA A 1 99 ? -36.481 1.324 57.454 1.00 93.25 99 ALA A N 1
ATOM 735 C CA . ALA A 1 99 ? -35.623 1.475 58.629 1.00 93.25 99 ALA A CA 1
ATOM 736 C C . ALA A 1 99 ? -35.978 2.722 59.463 1.00 93.25 99 ALA A C 1
ATOM 738 O O . ALA A 1 99 ? -36.014 2.646 60.690 1.00 93.25 99 ALA A O 1
ATOM 739 N N . ALA A 1 100 ? -36.304 3.853 58.825 1.00 90.81 100 ALA A N 1
ATOM 740 C CA . ALA A 1 100 ? -36.786 5.042 59.532 1.00 90.81 100 ALA A CA 1
ATOM 741 C C . ALA A 1 100 ? -38.154 4.809 60.205 1.00 90.81 100 ALA A C 1
ATOM 743 O O . ALA A 1 100 ? -38.395 5.306 61.306 1.00 90.81 100 ALA A O 1
ATOM 744 N N . ARG A 1 101 ? -39.030 4.009 59.584 1.00 91.81 101 ARG A N 1
ATOM 745 C CA . ARG A 1 101 ? -40.364 3.662 60.100 1.00 91.81 101 ARG A CA 1
ATOM 746 C C . ARG A 1 101 ? -40.324 2.800 61.369 1.00 91.81 101 ARG A C 1
ATOM 748 O O . ARG A 1 101 ? -41.192 2.945 62.224 1.00 91.81 101 ARG A O 1
ATOM 755 N N . VAL A 1 102 ? -39.317 1.934 61.509 1.00 90.81 102 VAL A N 1
ATOM 756 C CA . VAL A 1 102 ? -39.108 1.070 62.692 1.00 90.81 102 VAL A CA 1
ATOM 757 C C . VAL A 1 102 ? -38.454 1.830 63.871 1.00 90.81 102 VAL A C 1
ATOM 759 O O . VAL A 1 102 ? -38.358 1.312 64.985 1.00 90.81 102 VAL A O 1
ATOM 762 N N . GLY A 1 103 ? -38.049 3.091 63.674 1.00 87.31 103 GLY A N 1
ATOM 763 C CA . GLY A 1 103 ? -37.570 3.973 64.742 1.00 87.31 103 GLY A CA 1
ATOM 764 C C . GLY A 1 103 ? -36.202 3.569 65.305 1.00 87.31 103 GLY A C 1
ATOM 765 O O . GLY A 1 103 ? -35.276 3.262 64.556 1.00 87.31 103 GLY A O 1
ATOM 766 N N . GLU A 1 104 ? -36.053 3.574 66.636 1.00 87.12 104 GLU A N 1
ATOM 767 C CA . GLU A 1 104 ? -34.776 3.304 67.325 1.00 87.12 104 GLU A CA 1
ATOM 768 C C . GLU A 1 104 ? -34.116 1.982 66.894 1.00 87.12 104 GLU A C 1
ATOM 770 O O . GLU A 1 104 ? -32.908 1.945 66.656 1.00 87.12 104 GLU A O 1
ATOM 775 N N . HIS A 1 105 ? -34.901 0.914 66.718 1.00 87.06 105 HIS A N 1
ATOM 776 C CA . HIS A 1 105 ? -34.388 -0.396 66.302 1.00 87.06 105 HIS A CA 1
ATOM 777 C C . HIS A 1 105 ? -33.932 -0.436 64.831 1.00 87.06 105 HIS A C 1
ATOM 779 O O . HIS A 1 105 ? -33.133 -1.295 64.458 1.00 87.06 105 HIS A O 1
ATOM 785 N N . GLY A 1 106 ? -34.392 0.500 63.994 1.00 91.00 106 GLY A N 1
ATOM 786 C CA . GLY A 1 106 ? -34.031 0.584 62.578 1.00 91.00 106 GLY A CA 1
ATOM 787 C C . GLY A 1 106 ? -32.714 1.314 62.291 1.00 91.00 106 GLY A C 1
ATOM 788 O O . GLY A 1 106 ? -32.194 1.210 61.180 1.00 91.00 106 GLY A O 1
ATOM 789 N N . LYS A 1 107 ? -32.120 2.012 63.273 1.00 89.94 107 LYS A N 1
ATOM 790 C CA . LYS A 1 107 ? -30.923 2.860 63.076 1.00 89.94 107 LYS A CA 1
ATOM 791 C C . LYS A 1 107 ? -29.752 2.147 62.388 1.00 89.94 107 LYS A C 1
ATOM 793 O O . LYS A 1 107 ? -29.129 2.728 61.504 1.00 89.94 107 LYS A O 1
ATOM 798 N N . GLY A 1 108 ? -29.473 0.892 62.748 1.00 91.19 108 GLY A N 1
ATOM 799 C CA . GLY A 1 108 ? -28.411 0.101 62.110 1.00 91.19 108 GLY A CA 1
ATOM 800 C C . GLY A 1 108 ? -28.692 -0.192 60.631 1.00 91.19 108 GLY A C 1
ATOM 801 O O . GLY A 1 108 ? -27.817 -0.009 59.785 1.00 91.19 108 GLY A O 1
ATOM 802 N N . PHE A 1 109 ? -29.933 -0.564 60.302 1.00 92.50 109 PHE A N 1
ATOM 803 C CA . PHE A 1 109 ? -30.362 -0.799 58.920 1.00 92.50 109 PHE A CA 1
ATOM 804 C C . PHE A 1 109 ? -30.348 0.482 58.079 1.00 92.50 109 PHE A C 1
ATOM 806 O O . PHE A 1 109 ? -29.949 0.432 56.919 1.00 92.50 109 PHE A O 1
ATOM 813 N N . ALA A 1 110 ? -30.697 1.635 58.660 1.00 93.19 110 ALA A N 1
ATOM 814 C CA . ALA A 1 110 ? -30.648 2.923 57.967 1.00 93.19 110 ALA A CA 1
ATOM 815 C C . ALA A 1 110 ? -29.217 3.305 57.533 1.00 93.19 110 ALA A C 1
ATOM 817 O O . ALA A 1 110 ? -29.027 3.812 56.427 1.00 93.19 110 ALA A O 1
ATOM 818 N N . VAL A 1 111 ? -28.204 3.017 58.362 1.00 94.38 111 VAL A N 1
ATOM 819 C CA . VAL A 1 111 ? -26.787 3.236 58.010 1.00 94.38 111 VAL A CA 1
ATOM 820 C C . VAL A 1 111 ? -26.357 2.324 56.858 1.00 94.38 111 VAL A C 1
ATOM 822 O O . VAL A 1 111 ? -25.770 2.805 55.891 1.00 94.38 111 VAL A O 1
ATOM 825 N N . VAL A 1 112 ? -26.692 1.029 56.922 1.00 95.88 112 VAL A N 1
ATOM 826 C CA . VAL A 1 112 ? -26.379 0.070 55.845 1.00 95.88 112 VAL A CA 1
ATOM 827 C C . VAL A 1 112 ? -27.058 0.479 54.536 1.00 95.88 112 VAL A C 1
ATOM 829 O O . VAL A 1 112 ? -26.402 0.531 53.500 1.00 95.88 112 VAL A O 1
ATOM 832 N N . ALA A 1 113 ? -28.342 0.840 54.580 1.00 96.56 113 ALA A N 1
ATOM 833 C CA . ALA A 1 113 ? -29.089 1.298 53.414 1.00 96.56 113 ALA A CA 1
ATOM 834 C C . ALA A 1 113 ? -28.467 2.558 52.781 1.00 96.56 113 ALA A C 1
ATOM 836 O O . ALA A 1 113 ? -28.315 2.623 51.562 1.00 96.56 113 ALA A O 1
ATOM 837 N N . GLY A 1 114 ? -28.029 3.528 53.592 1.00 96.31 114 GLY A N 1
ATOM 838 C CA . GLY A 1 114 ? -27.322 4.717 53.104 1.00 96.31 114 GLY A CA 1
ATOM 839 C C . GLY A 1 114 ? -26.001 4.400 52.391 1.00 96.31 114 GLY A C 1
ATOM 840 O O . GLY A 1 114 ? -25.693 5.015 51.367 1.00 96.31 114 GLY A O 1
ATOM 841 N N . GLU A 1 115 ? -25.241 3.420 52.883 1.00 97.19 115 GLU A N 1
ATOM 842 C CA . GLU A 1 115 ? -23.966 3.028 52.273 1.00 97.19 115 GLU A CA 1
ATOM 843 C C . GLU A 1 115 ? -24.159 2.186 50.999 1.00 97.19 115 GLU A C 1
ATOM 845 O O . GLU A 1 115 ? -23.467 2.419 50.007 1.00 97.19 115 GLU A O 1
ATOM 850 N N . VAL A 1 116 ? -25.166 1.300 50.952 1.00 97.56 116 VAL A N 1
ATOM 851 C CA . VAL A 1 116 ? -25.568 0.614 49.705 1.00 97.56 116 VAL A CA 1
ATOM 852 C C . VAL A 1 116 ? -26.003 1.632 48.647 1.00 97.56 116 VAL A C 1
ATOM 854 O O . VAL A 1 116 ? -25.607 1.513 47.487 1.00 97.56 116 VAL A O 1
ATOM 857 N N . ARG A 1 117 ? -26.740 2.683 49.038 1.00 97.00 117 ARG A N 1
ATOM 858 C CA . ARG A 1 117 ? -27.153 3.748 48.113 1.00 97.00 117 ARG A CA 1
ATOM 859 C C . ARG A 1 117 ? -25.955 4.506 47.532 1.00 97.00 117 ARG A C 1
ATOM 861 O O . ARG A 1 117 ? -25.880 4.706 46.323 1.00 97.00 117 ARG A O 1
ATOM 868 N N . ARG A 1 118 ? -24.971 4.864 48.368 1.00 97.06 118 ARG A N 1
ATOM 869 C CA . ARG A 1 118 ? -23.699 5.456 47.906 1.00 97.06 118 ARG A CA 1
ATOM 870 C C . ARG A 1 118 ? -22.915 4.530 46.983 1.00 97.06 118 ARG A C 1
ATOM 872 O O . ARG A 1 118 ? -22.289 5.012 46.042 1.00 97.06 118 ARG A O 1
ATOM 879 N N . LEU A 1 119 ? -22.914 3.225 47.248 1.00 97.19 119 LEU A N 1
ATOM 880 C CA . LEU A 1 119 ? -22.235 2.257 46.392 1.00 97.19 119 LEU A CA 1
ATOM 881 C C . LEU A 1 119 ? -22.896 2.192 45.008 1.00 97.19 119 LEU A C 1
ATOM 883 O O . LEU A 1 119 ? -22.189 2.262 44.006 1.00 97.19 119 LEU A O 1
ATOM 887 N N . ALA A 1 120 ? -24.229 2.149 44.951 1.00 97.25 120 ALA A N 1
ATOM 888 C CA . ALA A 1 120 ? -24.990 2.185 43.703 1.00 97.25 120 ALA A CA 1
ATOM 889 C C . ALA A 1 120 ? -24.733 3.474 42.895 1.00 97.25 120 ALA A C 1
ATOM 891 O O . ALA A 1 120 ? -24.436 3.407 41.702 1.00 97.25 120 ALA A O 1
ATOM 892 N N . GLU A 1 12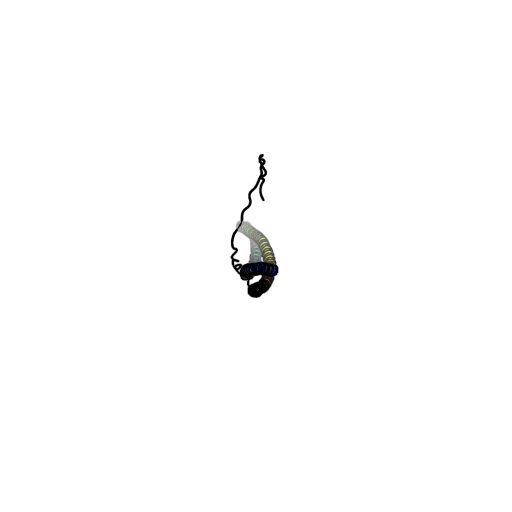1 ? -24.743 4.636 43.557 1.00 96.44 121 GLU A N 1
ATOM 893 C CA . GLU A 1 121 ? -24.386 5.933 42.964 1.00 96.44 121 GLU A CA 1
ATOM 894 C C . GLU A 1 121 ? -22.973 5.904 42.345 1.00 96.44 121 GLU A C 1
ATOM 896 O O . GLU A 1 121 ? -22.785 6.273 41.187 1.00 96.44 121 GLU A O 1
ATOM 901 N N . ARG A 1 122 ? -21.979 5.382 43.082 1.00 97.56 122 ARG A N 1
ATOM 902 C CA . ARG A 1 122 ? -20.589 5.255 42.608 1.00 97.56 122 ARG A CA 1
ATOM 903 C C . ARG A 1 122 ? -20.448 4.311 41.413 1.00 97.56 122 ARG A C 1
ATOM 905 O O . ARG A 1 122 ? -19.673 4.614 40.510 1.00 97.56 122 ARG A O 1
ATOM 912 N N . VAL A 1 123 ? -21.176 3.190 41.394 1.00 97.31 123 VAL A N 1
ATOM 913 C CA . VAL A 1 123 ? -21.194 2.261 40.248 1.00 97.31 123 VAL A CA 1
ATOM 914 C C . VAL A 1 123 ? -21.786 2.947 39.017 1.00 97.31 123 VAL A C 1
ATOM 916 O O . VAL A 1 123 ? -21.203 2.858 37.940 1.00 97.31 123 VAL A O 1
ATOM 919 N N . ARG A 1 124 ? -22.885 3.694 39.180 1.00 95.75 124 ARG A N 1
ATOM 920 C CA . ARG A 1 124 ? -23.536 4.459 38.105 1.00 95.75 124 ARG A CA 1
ATOM 921 C C . ARG A 1 124 ? -22.610 5.528 37.508 1.00 95.75 124 ARG A C 1
ATOM 923 O O . ARG A 1 124 ? -22.504 5.617 36.288 1.00 95.75 124 ARG A O 1
ATOM 930 N N . THR A 1 125 ? -21.883 6.284 38.336 1.00 96.56 125 THR A N 1
ATOM 931 C CA . THR A 1 125 ? -20.863 7.237 37.853 1.00 96.56 125 THR A CA 1
ATOM 932 C C . THR A 1 125 ? -19.725 6.531 37.110 1.00 96.56 125 THR A C 1
ATOM 934 O O . THR A 1 125 ? -19.381 6.938 36.003 1.00 96.56 125 THR A O 1
ATOM 937 N N . ALA A 1 126 ? -19.179 5.446 37.670 1.00 96.56 126 ALA A N 1
ATOM 938 C CA . ALA A 1 126 ? -18.085 4.702 37.045 1.00 96.56 126 ALA A CA 1
ATOM 939 C C . ALA A 1 126 ? -18.488 4.076 35.696 1.00 96.56 126 ALA A C 1
ATOM 941 O O . ALA A 1 126 ? -17.710 4.123 34.746 1.00 96.56 126 ALA A O 1
ATOM 942 N N . ALA A 1 127 ? -19.709 3.543 35.577 1.00 95.75 127 ALA A N 1
ATOM 943 C CA . ALA A 1 127 ? -20.234 3.028 34.312 1.00 95.75 127 ALA A CA 1
ATOM 944 C C . ALA A 1 127 ? -20.316 4.128 33.236 1.00 95.75 127 ALA A C 1
ATOM 946 O O . ALA A 1 127 ? -19.892 3.904 32.102 1.00 95.75 127 ALA A O 1
ATOM 947 N N . GLY A 1 128 ? -20.763 5.336 33.603 1.00 95.31 128 GLY A N 1
ATOM 948 C CA . GLY A 1 128 ? -20.780 6.497 32.707 1.00 95.31 128 GLY A CA 1
ATOM 949 C C . GLY A 1 128 ? -19.385 6.951 32.255 1.00 95.31 128 GLY A C 1
ATOM 950 O O . GLY A 1 128 ? -19.186 7.252 31.078 1.00 95.31 128 GLY A O 1
ATOM 951 N N . GLU A 1 129 ? -18.392 6.944 33.152 1.00 96.38 129 GLU A N 1
ATOM 952 C CA . GLU A 1 129 ? -16.994 7.233 32.791 1.00 96.38 129 GLU A CA 1
ATOM 953 C C . GLU A 1 129 ? -16.409 6.198 31.818 1.00 96.38 129 GLU A C 1
ATOM 955 O O . GLU A 1 129 ? -15.629 6.558 30.933 1.00 96.38 129 GLU A O 1
ATOM 960 N N . ILE A 1 130 ? -16.773 4.918 31.961 1.00 96.25 130 ILE A N 1
ATOM 961 C CA . ILE A 1 130 ? -16.340 3.865 31.035 1.00 96.25 130 ILE A CA 1
ATOM 962 C C . ILE A 1 130 ? -17.036 4.038 29.680 1.00 96.25 130 ILE A C 1
ATOM 964 O O . ILE A 1 130 ? -16.345 4.025 28.665 1.00 96.25 130 ILE A O 1
ATOM 968 N N . ALA A 1 131 ? -18.349 4.293 29.641 1.00 95.12 131 ALA A N 1
ATOM 969 C CA . ALA A 1 131 ? -19.089 4.526 28.394 1.00 95.12 131 ALA A CA 1
ATOM 970 C C . ALA A 1 131 ? -18.490 5.685 27.571 1.00 95.12 131 ALA A C 1
ATOM 972 O O . ALA A 1 131 ? -18.246 5.548 26.373 1.00 95.12 131 ALA A O 1
ATOM 973 N N . GLY A 1 132 ? -18.120 6.795 28.224 1.00 95.31 132 GLY A N 1
ATOM 974 C CA . GLY A 1 132 ? -17.425 7.906 27.559 1.00 95.31 132 GLY A CA 1
ATOM 975 C C . GLY A 1 132 ? -16.065 7.524 26.951 1.00 95.31 132 GLY A C 1
ATOM 976 O O . GLY A 1 132 ? -15.667 8.077 25.926 1.00 95.31 132 GLY A O 1
ATOM 977 N N . ARG A 1 133 ? -15.352 6.551 27.539 1.00 95.75 133 ARG A N 1
ATOM 978 C CA . ARG A 1 133 ? -14.107 6.001 26.968 1.00 95.75 133 ARG A CA 1
ATOM 979 C C . ARG A 1 133 ? -14.384 5.057 25.795 1.00 95.75 133 ARG A C 1
ATOM 981 O O . ARG A 1 133 ? -13.632 5.095 24.825 1.00 95.75 133 ARG A O 1
ATOM 988 N N . ILE A 1 134 ? -15.437 4.240 25.870 1.00 95.50 134 ILE A N 1
ATOM 989 C CA . ILE A 1 134 ? -15.845 3.317 24.798 1.00 95.50 134 ILE A CA 1
ATOM 990 C C . ILE A 1 134 ? -16.234 4.089 23.533 1.00 95.50 134 ILE A C 1
ATOM 992 O O . ILE A 1 134 ? -15.716 3.777 22.461 1.00 95.50 134 ILE A O 1
ATOM 996 N N . GLU A 1 135 ? -17.017 5.164 23.649 1.00 93.75 135 GLU A N 1
ATOM 997 C CA . GLU A 1 135 ? -17.362 6.016 22.501 1.00 93.75 135 GLU A CA 1
ATOM 998 C C . GLU A 1 135 ? -16.116 6.687 21.882 1.00 93.75 135 GLU A C 1
ATOM 1000 O O . GLU A 1 135 ? -15.971 6.749 20.660 1.00 93.75 135 GLU A O 1
ATOM 1005 N N . GLY A 1 136 ? -15.140 7.096 22.704 1.00 95.50 136 GLY A N 1
ATOM 1006 C CA . GLY A 1 136 ? -13.844 7.589 22.218 1.00 95.50 136 GLY A CA 1
ATOM 1007 C C . GLY A 1 136 ? -13.038 6.534 21.441 1.00 95.50 136 GLY A C 1
ATOM 1008 O O . GLY A 1 136 ? -12.438 6.844 20.406 1.00 95.50 136 GLY A O 1
ATOM 1009 N N . LEU A 1 137 ? -13.055 5.274 21.894 1.00 95.56 137 LEU A N 1
ATOM 1010 C CA . LEU A 1 137 ? -12.425 4.149 21.190 1.00 95.56 137 LEU A CA 1
ATOM 1011 C C . LEU A 1 137 ? -13.153 3.813 19.882 1.00 95.56 137 LEU A C 1
ATOM 1013 O O . LEU A 1 137 ? -12.498 3.583 18.868 1.00 95.56 137 LEU A O 1
ATOM 1017 N N . ARG A 1 138 ? -14.488 3.842 19.878 1.00 92.38 138 ARG A N 1
ATOM 1018 C CA . ARG A 1 138 ? -15.326 3.612 18.693 1.00 92.38 138 ARG A CA 1
ATOM 1019 C C . ARG A 1 138 ? -15.111 4.683 17.622 1.00 92.38 138 ARG A C 1
ATOM 1021 O O . ARG A 1 138 ? -14.925 4.350 16.454 1.00 92.38 138 ARG A O 1
ATOM 1028 N N . SER A 1 139 ? -15.062 5.955 18.018 1.00 95.12 139 SER A N 1
ATOM 1029 C CA . SER A 1 139 ? -14.714 7.069 17.126 1.00 95.12 139 SER A CA 1
ATOM 1030 C C . SER A 1 139 ? -13.308 6.894 16.534 1.00 95.12 139 SER A C 1
ATOM 1032 O O . SER A 1 139 ? -13.116 6.998 15.322 1.00 95.12 139 SER A O 1
ATOM 1034 N N . SER A 1 140 ? -12.335 6.501 17.365 1.00 95.94 140 SER A N 1
ATOM 1035 C CA . SER A 1 140 ? -10.969 6.197 16.913 1.00 95.94 140 SER A CA 1
ATOM 1036 C C . SER A 1 140 ? -10.932 5.034 15.911 1.00 95.94 140 SER A C 1
ATOM 1038 O O . SER A 1 140 ? -10.253 5.126 14.890 1.00 95.94 140 SER A O 1
ATOM 1040 N N . ALA A 1 141 ? -11.693 3.962 16.156 1.00 94.88 141 ALA A N 1
ATOM 1041 C CA . ALA A 1 141 ? -11.812 2.825 15.245 1.00 94.88 141 ALA A CA 1
ATOM 1042 C C . ALA A 1 141 ? -12.405 3.233 13.883 1.00 94.88 141 ALA A C 1
ATOM 1044 O O . ALA A 1 141 ? -11.872 2.837 12.847 1.00 94.88 141 ALA A O 1
ATOM 1045 N N . ALA A 1 142 ? -13.437 4.084 13.862 1.00 92.94 142 ALA A N 1
ATOM 1046 C CA . ALA A 1 142 ? -14.017 4.603 12.621 1.00 92.94 142 ALA A CA 1
ATOM 1047 C C . ALA A 1 142 ? -13.005 5.423 11.795 1.00 92.94 142 ALA A C 1
ATOM 1049 O O . ALA A 1 142 ? -12.890 5.219 10.585 1.00 92.94 142 ALA A O 1
ATOM 1050 N N . VAL A 1 143 ? -12.212 6.287 12.443 1.00 96.25 143 VAL A N 1
ATOM 1051 C CA . VAL A 1 143 ? -11.132 7.050 11.781 1.00 96.25 143 VAL A CA 1
ATOM 1052 C C . VAL A 1 143 ? -10.053 6.121 11.211 1.00 96.25 143 VAL A C 1
ATOM 1054 O O . VAL A 1 143 ? -9.561 6.346 10.103 1.00 96.25 143 VAL A O 1
ATOM 1057 N N . VAL A 1 144 ? -9.699 5.048 11.926 1.00 96.50 144 VAL A N 1
ATOM 1058 C CA . VAL A 1 144 ? -8.752 4.034 11.431 1.00 96.50 144 VAL A CA 1
ATOM 1059 C C . VAL A 1 144 ? -9.309 3.299 10.205 1.00 96.50 144 VAL A C 1
ATOM 1061 O O . VAL A 1 144 ? -8.577 3.156 9.227 1.00 96.50 144 VAL A O 1
ATOM 1064 N N . VAL A 1 145 ? -10.590 2.903 10.196 1.00 94.19 145 VAL A N 1
ATOM 1065 C CA . VAL A 1 145 ? -11.228 2.279 9.016 1.00 94.19 145 VAL A CA 1
ATOM 1066 C C . VAL A 1 145 ? -11.199 3.223 7.812 1.00 94.19 145 VAL A C 1
ATOM 1068 O O . VAL A 1 145 ? -10.738 2.816 6.749 1.00 94.19 145 VAL A O 1
ATOM 1071 N N . GLN A 1 146 ? -11.576 4.494 7.984 1.00 94.50 146 GLN A N 1
ATOM 1072 C CA . GLN A 1 146 ? -11.524 5.492 6.908 1.00 94.50 146 GLN A CA 1
ATOM 1073 C C . GLN A 1 146 ? -10.093 5.689 6.365 1.00 94.50 146 GLN A C 1
ATOM 1075 O O . GLN A 1 146 ? -9.885 5.814 5.158 1.00 94.50 146 GLN A O 1
ATOM 1080 N N . THR A 1 147 ? -9.091 5.676 7.250 1.00 95.62 147 THR A N 1
ATOM 1081 C CA . THR A 1 147 ? -7.670 5.782 6.872 1.00 95.62 147 THR A CA 1
ATOM 1082 C C . THR A 1 147 ? -7.200 4.550 6.089 1.00 95.62 147 THR A C 1
ATOM 1084 O O . THR A 1 147 ? -6.432 4.680 5.138 1.00 95.62 147 THR A O 1
ATOM 1087 N N . MET A 1 148 ? -7.680 3.355 6.444 1.00 94.81 148 MET A N 1
ATOM 1088 C CA . MET A 1 148 ? -7.401 2.109 5.717 1.00 94.81 148 MET A CA 1
ATOM 1089 C C . MET A 1 148 ? -8.092 2.065 4.347 1.00 94.81 148 MET A C 1
ATOM 1091 O O . MET A 1 148 ? -7.495 1.590 3.383 1.00 94.81 148 MET A O 1
ATOM 1095 N N . GLU A 1 149 ? -9.310 2.593 4.225 1.00 91.81 149 GLU A N 1
ATOM 1096 C CA . GLU A 1 149 ? -10.017 2.710 2.942 1.00 91.81 149 GLU A CA 1
ATOM 1097 C C . GLU A 1 149 ? -9.280 3.669 1.991 1.00 91.81 149 GLU A C 1
ATOM 1099 O O . GLU A 1 149 ? -9.000 3.304 0.849 1.00 91.81 149 GLU A O 1
ATOM 1104 N N . ALA A 1 150 ? -8.836 4.833 2.481 1.00 94.00 150 ALA A N 1
ATOM 1105 C CA . ALA A 1 150 ? -7.973 5.738 1.715 1.00 94.00 150 ALA A CA 1
ATOM 1106 C C . ALA A 1 150 ? -6.625 5.086 1.338 1.00 94.00 150 ALA A C 1
ATOM 1108 O O . ALA A 1 150 ? -6.196 5.159 0.188 1.00 94.00 150 ALA A O 1
ATOM 1109 N N . GLY A 1 151 ? -5.984 4.384 2.279 1.00 93.94 151 GLY A N 1
ATOM 1110 C CA . GLY A 1 151 ? -4.745 3.644 2.020 1.00 93.94 151 GLY A CA 1
ATOM 1111 C C . GLY A 1 151 ? -4.906 2.513 0.998 1.00 93.94 151 GLY A C 1
ATOM 1112 O O . GLY A 1 151 ? -3.965 2.213 0.270 1.00 93.94 151 GLY A O 1
ATOM 1113 N N . THR A 1 152 ? -6.097 1.918 0.891 1.00 93.25 152 THR A N 1
ATOM 1114 C CA . THR A 1 152 ? -6.406 0.907 -0.133 1.00 93.25 152 THR A CA 1
ATOM 1115 C C . THR A 1 152 ? -6.403 1.533 -1.530 1.00 93.25 152 THR A C 1
ATOM 1117 O O . THR A 1 152 ? -5.754 0.996 -2.425 1.00 93.25 152 THR A O 1
ATOM 1120 N N . ALA A 1 153 ? -7.027 2.704 -1.699 1.00 93.88 153 ALA A N 1
ATOM 1121 C CA . ALA A 1 153 ? -7.040 3.431 -2.972 1.00 93.88 153 ALA A CA 1
ATOM 1122 C C . ALA A 1 153 ? -5.630 3.873 -3.421 1.00 93.88 153 ALA A C 1
ATOM 1124 O O . ALA A 1 153 ? -5.280 3.730 -4.592 1.00 93.88 153 ALA A O 1
ATOM 1125 N N . GLU A 1 154 ? -4.783 4.339 -2.495 1.00 95.31 154 GLU A N 1
ATOM 1126 C CA . GLU A 1 154 ? -3.377 4.673 -2.794 1.00 95.31 154 GLU A CA 1
ATOM 1127 C C . GLU A 1 154 ? -2.566 3.444 -3.244 1.00 95.31 154 GLU A C 1
ATOM 1129 O O . GLU A 1 154 ? -1.737 3.529 -4.153 1.00 95.31 154 GLU A O 1
ATOM 1134 N N . VAL A 1 155 ? -2.825 2.272 -2.655 1.00 96.06 155 VAL A N 1
ATOM 1135 C CA . VAL A 1 155 ? -2.180 1.015 -3.061 1.00 96.06 155 VAL A CA 1
ATOM 1136 C C . VAL A 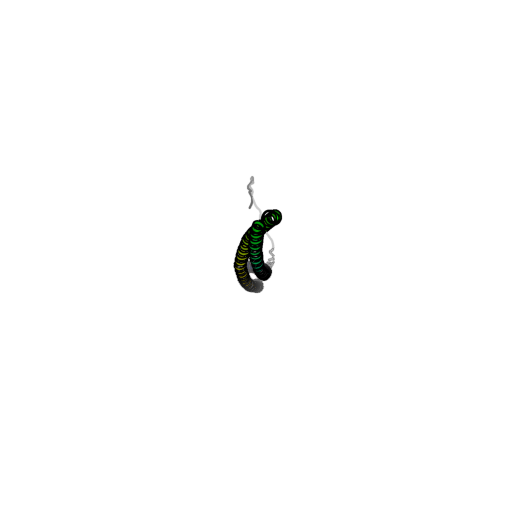1 155 ? -2.657 0.561 -4.444 1.00 96.06 155 VAL A C 1
ATOM 1138 O O . VAL A 1 155 ? -1.832 0.135 -5.252 1.00 96.06 155 VAL A O 1
ATOM 1141 N N . GLU A 1 156 ? -3.949 0.685 -4.758 1.00 93.19 156 GLU A N 1
ATOM 1142 C CA . GLU A 1 156 ? -4.488 0.401 -6.098 1.00 93.19 156 GLU A CA 1
ATOM 1143 C C . GLU A 1 156 ? -3.872 1.318 -7.164 1.00 93.19 156 GLU A C 1
ATOM 1145 O O . GLU A 1 156 ? -3.410 0.839 -8.204 1.00 93.19 156 GLU A O 1
ATOM 1150 N N . HIS A 1 157 ? -3.752 2.615 -6.873 1.00 95.56 157 HIS A N 1
ATOM 1151 C CA . HIS A 1 157 ? -3.050 3.571 -7.729 1.00 95.56 157 HIS A CA 1
ATOM 1152 C C . HIS A 1 157 ? -1.564 3.201 -7.912 1.00 95.56 157 HIS A C 1
ATOM 1154 O O . HIS A 1 157 ? -1.046 3.235 -9.030 1.00 95.56 157 HIS A O 1
ATOM 1160 N N . GLY A 1 158 ? -0.888 2.743 -6.850 1.00 95.75 158 GLY A N 1
ATOM 1161 C CA . GLY A 1 158 ? 0.481 2.219 -6.914 1.00 95.75 158 GLY A CA 1
ATOM 1162 C C . GLY A 1 158 ? 0.635 0.956 -7.776 1.00 95.75 158 GLY A C 1
ATOM 1163 O O . GLY A 1 158 ? 1.642 0.808 -8.479 1.00 95.75 158 GLY A O 1
ATOM 1164 N N . VAL A 1 159 ? -0.359 0.058 -7.780 1.00 94.31 159 VAL A N 1
ATOM 1165 C CA . VAL A 1 159 ? -0.408 -1.095 -8.702 1.00 94.31 159 VAL A CA 1
ATOM 1166 C C . VAL A 1 159 ? -0.551 -0.616 -10.147 1.00 94.31 159 VAL A C 1
ATOM 1168 O O . VAL A 1 159 ? 0.185 -1.095 -11.012 1.00 94.31 159 VAL A O 1
ATOM 1171 N N . GLN A 1 160 ? -1.437 0.347 -10.417 1.00 95.62 160 GLN A N 1
ATOM 1172 C CA . GLN A 1 160 ? -1.640 0.867 -11.770 1.00 95.62 160 GLN A CA 1
ATOM 1173 C C . GLN A 1 160 ? -0.390 1.579 -12.315 1.00 95.62 160 GLN A C 1
ATOM 1175 O O . GLN A 1 160 ? 0.054 1.260 -13.417 1.00 95.62 160 GLN A O 1
ATOM 1180 N N . LEU A 1 161 ? 0.244 2.452 -11.526 1.00 96.12 161 LEU A N 1
ATOM 1181 C CA . LEU A 1 161 ? 1.517 3.090 -11.892 1.00 96.12 161 LEU A CA 1
ATOM 1182 C C . LEU A 1 161 ? 2.624 2.061 -12.175 1.00 96.12 161 LEU A C 1
ATOM 1184 O O . LEU A 1 161 ? 3.419 2.234 -13.099 1.00 96.12 161 LEU A O 1
ATOM 1188 N N . SER A 1 162 ? 2.658 0.961 -11.415 1.00 96.56 162 SER A N 1
ATOM 1189 C CA . SER A 1 162 ? 3.593 -0.141 -11.670 1.00 96.56 162 SER A CA 1
ATOM 1190 C C . SER A 1 162 ? 3.290 -0.836 -13.008 1.00 96.56 162 SER A C 1
ATOM 1192 O O . SER A 1 162 ? 4.211 -1.119 -13.770 1.00 96.56 162 SER A O 1
ATOM 1194 N N . ALA A 1 163 ? 2.019 -1.059 -13.357 1.00 93.75 163 ALA A N 1
ATOM 1195 C CA . ALA A 1 163 ? 1.643 -1.628 -14.655 1.00 93.75 163 ALA A CA 1
ATOM 1196 C C . ALA A 1 163 ? 2.024 -0.707 -15.835 1.00 93.75 163 ALA A C 1
ATOM 1198 O O . ALA A 1 163 ? 2.568 -1.175 -16.837 1.00 93.75 163 ALA A O 1
ATOM 1199 N N . GLU A 1 164 ? 1.818 0.607 -15.700 1.00 96.81 164 GLU A N 1
ATOM 1200 C CA . GLU A 1 164 ? 2.204 1.608 -16.707 1.00 96.81 164 GLU A CA 1
ATOM 1201 C C . GLU A 1 164 ? 3.732 1.703 -16.886 1.00 96.81 164 GLU A C 1
ATOM 1203 O O . GLU A 1 164 ? 4.231 1.820 -18.013 1.00 96.81 164 GLU A O 1
ATOM 1208 N N . ALA A 1 165 ? 4.497 1.581 -15.796 1.00 96.81 165 ALA A N 1
ATOM 1209 C CA . ALA A 1 165 ? 5.954 1.466 -15.845 1.00 96.81 165 ALA A CA 1
ATOM 1210 C C . ALA A 1 165 ? 6.400 0.173 -16.556 1.00 96.81 165 ALA A C 1
ATOM 1212 O O . ALA A 1 165 ? 7.286 0.222 -17.411 1.00 96.81 165 ALA A O 1
ATOM 1213 N N . GLY A 1 166 ? 5.743 -0.960 -16.281 1.00 96.88 166 GLY A N 1
ATOM 1214 C CA . GLY A 1 166 ? 5.995 -2.243 -16.949 1.00 96.88 166 GLY A CA 1
ATOM 1215 C C . GLY A 1 166 ? 5.788 -2.163 -18.465 1.00 96.88 166 GLY A C 1
ATOM 1216 O O . GLY A 1 166 ? 6.715 -2.421 -19.230 1.00 96.88 166 GLY A O 1
ATOM 1217 N N . ALA A 1 167 ? 4.629 -1.667 -18.906 1.00 97.00 167 ALA A N 1
ATOM 1218 C CA . ALA A 1 167 ? 4.326 -1.447 -20.326 1.00 97.00 167 ALA A CA 1
ATOM 1219 C C . ALA A 1 167 ? 5.249 -0.405 -21.000 1.00 97.00 167 ALA A C 1
ATOM 1221 O O . ALA A 1 167 ? 5.373 -0.345 -22.227 1.00 97.00 167 ALA A O 1
ATOM 1222 N N . SER A 1 168 ? 5.905 0.458 -20.220 1.00 97.69 168 SER A N 1
ATOM 1223 C CA . SER A 1 168 ? 6.937 1.373 -20.720 1.00 97.69 168 SER A CA 1
ATOM 1224 C C . SER A 1 168 ? 8.276 0.669 -20.933 1.00 97.69 168 SER A C 1
ATOM 1226 O O . SER A 1 168 ? 8.940 0.923 -21.937 1.00 97.69 168 SER A O 1
ATOM 1228 N N . LEU A 1 169 ? 8.639 -0.257 -20.046 1.00 97.31 169 LEU A N 1
ATOM 1229 C CA . LEU A 1 169 ? 9.841 -1.082 -20.163 1.00 97.31 169 LEU A CA 1
ATOM 1230 C C . LEU A 1 169 ? 9.728 -2.102 -21.305 1.00 97.31 169 LEU A C 1
ATOM 1232 O O . LEU A 1 169 ? 10.683 -2.258 -22.058 1.00 97.31 169 LEU A O 1
ATOM 1236 N N . GLU A 1 170 ? 8.555 -2.698 -21.532 1.00 96.94 170 GLU A N 1
ATOM 1237 C CA . GLU A 1 170 ? 8.298 -3.552 -22.706 1.00 96.94 170 GLU A CA 1
ATOM 1238 C C . GLU A 1 170 ? 8.538 -2.809 -24.033 1.00 96.94 170 GLU A C 1
ATOM 1240 O O . GLU A 1 170 ? 9.183 -3.335 -24.943 1.00 96.94 170 GLU A O 1
ATOM 1245 N N . ARG A 1 171 ? 8.097 -1.547 -24.134 1.00 97.81 171 ARG A N 1
ATOM 1246 C CA . ARG A 1 171 ? 8.362 -0.696 -25.310 1.00 97.81 171 ARG A CA 1
ATOM 1247 C C . ARG A 1 171 ? 9.846 -0.358 -25.471 1.00 97.81 171 ARG A C 1
ATOM 1249 O O . ARG A 1 171 ? 10.321 -0.282 -26.602 1.00 97.81 171 ARG A O 1
ATOM 1256 N N . ILE A 1 172 ? 10.579 -0.181 -24.369 1.00 97.56 172 ILE A N 1
ATOM 1257 C CA . ILE A 1 172 ? 12.039 0.003 -24.398 1.00 97.56 172 ILE A CA 1
ATOM 1258 C C . ILE A 1 172 ? 12.722 -1.276 -24.898 1.00 97.56 172 ILE A C 1
ATOM 1260 O O . ILE A 1 172 ? 13.566 -1.192 -25.784 1.00 97.56 172 ILE A O 1
ATOM 1264 N N . LEU A 1 173 ? 12.330 -2.454 -24.401 1.00 97.62 173 LEU A N 1
ATOM 1265 C CA . LEU A 1 173 ? 12.881 -3.741 -24.840 1.00 97.62 173 LEU A CA 1
ATOM 1266 C C . LEU A 1 173 ? 12.671 -3.980 -26.343 1.00 97.62 173 LEU A C 1
ATOM 1268 O O . LEU A 1 173 ? 13.604 -4.407 -27.022 1.00 97.62 173 LEU A O 1
ATOM 1272 N N . ALA A 1 174 ? 11.493 -3.637 -26.876 1.00 97.75 174 ALA A N 1
ATOM 1273 C CA . ALA A 1 174 ? 11.223 -3.696 -28.313 1.00 97.75 174 ALA A CA 1
ATOM 1274 C C . ALA A 1 174 ? 12.143 -2.755 -29.118 1.00 97.75 174 ALA A C 1
ATOM 1276 O O . ALA A 1 174 ? 12.845 -3.206 -30.022 1.00 97.75 174 ALA A O 1
ATOM 1277 N N . ALA A 1 175 ? 12.222 -1.473 -28.741 1.00 97.88 175 ALA A N 1
ATOM 1278 C CA . ALA A 1 175 ? 13.074 -0.493 -29.424 1.00 97.88 175 ALA A CA 1
ATOM 1279 C C . ALA A 1 175 ? 14.574 -0.852 -29.362 1.00 97.88 175 ALA A C 1
ATOM 1281 O O . ALA A 1 175 ? 15.325 -0.614 -30.311 1.00 97.88 175 ALA A O 1
ATOM 1282 N N . VAL A 1 176 ? 15.022 -1.457 -28.259 1.00 97.75 176 VAL A N 1
ATOM 1283 C CA . VAL A 1 176 ? 16.392 -1.958 -28.093 1.00 97.75 176 VAL A CA 1
ATOM 1284 C C . VAL A 1 176 ? 16.665 -3.168 -28.993 1.00 97.75 176 VAL A C 1
ATOM 1286 O O . VAL A 1 176 ? 17.746 -3.249 -29.575 1.00 97.75 176 VAL A O 1
ATOM 1289 N N . ALA A 1 177 ? 15.700 -4.078 -29.159 1.00 96.69 177 ALA A N 1
ATOM 1290 C CA . ALA A 1 177 ? 15.826 -5.210 -30.077 1.00 96.69 177 ALA A CA 1
ATOM 1291 C C . ALA A 1 177 ? 15.926 -4.752 -31.545 1.00 96.69 177 ALA A C 1
ATOM 1293 O O . ALA A 1 177 ? 16.776 -5.254 -32.286 1.00 96.69 177 ALA A O 1
ATOM 1294 N N . ASP A 1 178 ? 15.132 -3.754 -31.945 1.00 97.56 178 ASP A N 1
ATOM 1295 C CA . ASP A 1 178 ? 15.238 -3.132 -33.271 1.00 97.56 178 ASP A CA 1
ATOM 1296 C C . ASP A 1 178 ? 16.601 -2.441 -33.458 1.00 97.56 178 ASP A C 1
ATOM 1298 O O . ASP A 1 178 ? 17.290 -2.696 -34.447 1.00 97.56 178 ASP A O 1
ATOM 1302 N N . THR A 1 179 ? 17.064 -1.674 -32.463 1.00 97.31 179 THR A N 1
ATOM 1303 C CA . THR A 1 179 ? 18.396 -1.031 -32.476 1.00 97.31 179 THR A CA 1
ATOM 1304 C C . THR A 1 179 ? 19.527 -2.057 -32.635 1.00 97.31 179 THR A C 1
ATOM 1306 O O . THR A 1 179 ? 20.470 -1.844 -33.398 1.00 97.31 179 THR A O 1
ATOM 1309 N N . GLN A 1 180 ? 19.438 -3.200 -31.945 1.00 96.12 180 GLN A N 1
ATOM 1310 C CA . GLN A 1 180 ? 20.422 -4.280 -32.045 1.00 96.12 180 GLN A CA 1
ATOM 1311 C C . GLN A 1 180 ? 20.443 -4.904 -33.454 1.00 96.12 180 GLN A C 1
ATOM 1313 O O . GLN A 1 180 ? 21.516 -5.201 -33.983 1.00 96.12 180 GLN A O 1
ATOM 1318 N N . LYS A 1 181 ? 19.273 -5.065 -34.082 1.00 96.56 181 LYS A N 1
ATOM 1319 C CA . LYS A 1 181 ? 19.125 -5.580 -35.452 1.00 96.56 181 LYS A CA 1
ATOM 1320 C C . LYS A 1 181 ? 19.649 -4.599 -36.506 1.00 96.56 181 LYS A C 1
ATOM 1322 O O . LYS A 1 181 ? 20.298 -5.024 -37.466 1.00 96.56 181 LYS A O 1
ATOM 1327 N N . GLU A 1 182 ? 19.405 -3.301 -36.338 1.00 96.94 182 GLU A N 1
ATOM 1328 C CA . GLU A 1 182 ? 19.974 -2.259 -37.203 1.00 96.94 182 GLU A CA 1
ATOM 1329 C C . GLU A 1 182 ? 21.503 -2.233 -37.104 1.00 96.94 182 GLU A C 1
ATOM 1331 O O . GLU A 1 182 ? 22.177 -2.284 -38.131 1.00 96.94 182 GLU A O 1
ATOM 1336 N N . ALA A 1 183 ? 22.063 -2.269 -35.890 1.00 96.25 183 ALA A N 1
ATOM 1337 C CA . ALA A 1 183 ? 23.509 -2.329 -35.679 1.00 96.25 183 ALA A CA 1
ATOM 1338 C C . ALA A 1 183 ? 24.158 -3.556 -36.353 1.00 96.25 183 ALA A C 1
ATOM 1340 O O . ALA A 1 183 ? 25.164 -3.420 -37.049 1.00 96.25 183 ALA A O 1
ATOM 1341 N N . GLN A 1 184 ? 23.552 -4.744 -36.233 1.00 94.50 184 GLN A N 1
ATOM 1342 C CA . GLN A 1 184 ? 24.007 -5.949 -36.945 1.00 94.50 184 GLN A CA 1
ATOM 1343 C C . GLN A 1 184 ? 23.958 -5.781 -38.471 1.00 94.50 184 GLN A C 1
ATOM 1345 O O . GLN A 1 184 ? 24.892 -6.176 -39.167 1.00 94.50 184 GLN A O 1
ATOM 1350 N N . SER A 1 185 ? 22.899 -5.153 -38.989 1.00 96.88 185 SER A N 1
ATOM 1351 C CA . SER A 1 185 ? 22.733 -4.893 -40.425 1.00 96.88 185 SER A CA 1
ATOM 1352 C C . SER A 1 185 ? 23.777 -3.899 -40.955 1.00 96.88 185 SER A C 1
ATOM 1354 O O . SER A 1 185 ? 24.305 -4.090 -42.048 1.00 96.88 185 SER A O 1
ATOM 1356 N N . ILE A 1 186 ? 24.121 -2.870 -40.170 1.00 96.06 186 ILE A N 1
ATOM 1357 C CA . ILE A 1 186 ? 25.183 -1.905 -40.496 1.00 96.06 186 ILE A CA 1
ATOM 1358 C C . ILE A 1 186 ? 26.557 -2.588 -40.485 1.00 96.06 186 ILE A C 1
ATOM 1360 O O . ILE A 1 186 ? 27.339 -2.357 -41.403 1.00 96.06 186 ILE A O 1
ATOM 1364 N N . SER A 1 187 ? 26.841 -3.452 -39.501 1.00 94.56 187 SER A N 1
ATOM 1365 C CA . SER A 1 187 ? 28.102 -4.209 -39.444 1.00 94.56 187 SER A CA 1
ATOM 1366 C C . SER A 1 187 ? 28.272 -5.112 -40.670 1.00 94.56 187 SER A C 1
ATOM 1368 O O . SER A 1 187 ? 29.302 -5.050 -41.334 1.00 94.56 187 SER A O 1
ATOM 1370 N N . ALA A 1 188 ? 27.238 -5.878 -41.035 1.00 94.06 188 ALA A N 1
ATOM 1371 C CA . ALA A 1 188 ? 27.265 -6.739 -42.219 1.00 94.06 188 ALA A CA 1
ATOM 1372 C C . ALA A 1 188 ? 27.450 -5.935 -43.521 1.00 94.06 188 ALA A C 1
ATOM 1374 O O . ALA A 1 188 ? 28.288 -6.278 -44.353 1.00 94.06 188 ALA A O 1
ATOM 1375 N N . ALA A 1 189 ? 26.731 -4.817 -43.679 1.00 95.56 189 ALA A N 1
ATOM 1376 C CA . ALA A 1 189 ? 26.903 -3.933 -44.831 1.00 95.56 189 ALA A CA 1
ATOM 1377 C C . ALA A 1 189 ? 28.310 -3.308 -44.885 1.00 95.56 189 ALA A C 1
ATOM 1379 O O . ALA A 1 189 ? 28.865 -3.126 -45.968 1.00 95.56 189 ALA A O 1
ATOM 1380 N N . ALA A 1 190 ? 28.912 -2.990 -43.735 1.00 94.25 190 ALA A N 1
ATOM 1381 C CA . ALA A 1 190 ? 30.285 -2.503 -43.666 1.00 94.25 190 ALA A CA 1
ATOM 1382 C C . ALA A 1 190 ? 31.297 -3.588 -44.077 1.00 94.25 190 ALA A C 1
ATOM 1384 O O . ALA A 1 190 ? 32.186 -3.309 -44.878 1.00 94.25 190 ALA A O 1
ATOM 1385 N N . GLU A 1 191 ? 31.129 -4.835 -43.632 1.00 90.25 191 GLU A N 1
ATOM 1386 C CA . GLU A 1 191 ? 3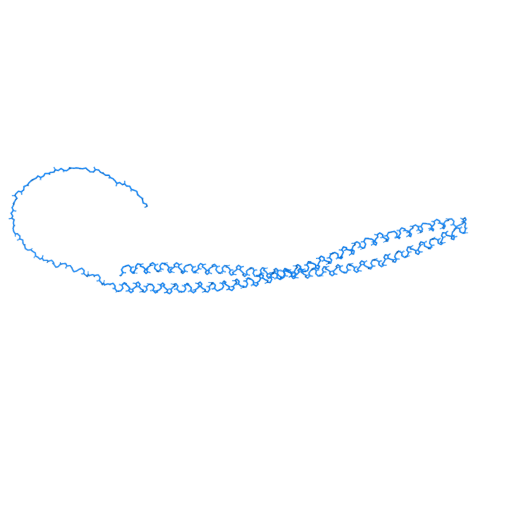1.959 -5.969 -44.070 1.00 90.25 191 GLU A CA 1
ATOM 1387 C C . GLU A 1 191 ? 31.879 -6.190 -45.595 1.00 90.25 191 GLU A C 1
ATOM 1389 O O . GLU A 1 191 ? 32.914 -6.316 -46.260 1.00 90.25 191 GLU A O 1
ATOM 1394 N N . GLU A 1 192 ? 30.677 -6.141 -46.182 1.00 92.81 192 GLU A N 1
ATOM 1395 C CA . GLU A 1 192 ? 30.485 -6.214 -47.640 1.00 92.81 192 GLU A CA 1
ATOM 1396 C C . GLU A 1 192 ? 31.157 -5.042 -48.380 1.00 92.81 192 GLU A C 1
ATOM 1398 O O . GLU A 1 192 ? 31.854 -5.243 -49.381 1.00 92.81 192 GLU A O 1
ATOM 1403 N N . MET A 1 193 ? 31.004 -3.809 -47.880 1.00 90.81 193 MET A N 1
ATOM 1404 C CA . MET A 1 193 ? 31.646 -2.626 -48.465 1.00 90.81 193 MET A CA 1
ATOM 1405 C C . MET A 1 193 ? 33.178 -2.668 -48.351 1.00 90.81 193 MET A C 1
ATOM 1407 O O . MET A 1 193 ? 33.866 -2.188 -49.259 1.00 90.81 193 MET A O 1
ATOM 1411 N N . ALA A 1 194 ? 33.729 -3.244 -47.279 1.00 88.81 194 ALA A N 1
ATOM 1412 C CA . ALA A 1 194 ? 35.169 -3.420 -47.103 1.00 88.81 194 ALA A CA 1
ATOM 1413 C C . ALA A 1 194 ? 35.727 -4.420 -48.128 1.00 88.81 194 ALA A C 1
ATOM 1415 O O . ALA A 1 194 ? 36.706 -4.117 -48.818 1.00 88.81 194 ALA A O 1
ATOM 1416 N N . ALA A 1 195 ? 35.054 -5.563 -48.308 1.00 87.88 195 ALA A N 1
ATOM 1417 C CA . ALA A 1 195 ? 35.403 -6.550 -49.330 1.00 87.88 195 ALA A CA 1
ATOM 1418 C C . ALA A 1 195 ? 35.353 -5.946 -50.748 1.00 87.88 195 ALA A C 1
ATOM 1420 O O . ALA A 1 195 ? 36.334 -6.018 -51.493 1.00 87.88 195 ALA A O 1
ATOM 1421 N N . ALA A 1 196 ? 34.264 -5.248 -51.091 1.00 88.62 196 ALA A N 1
ATOM 1422 C CA . ALA A 1 196 ? 34.122 -4.571 -52.381 1.00 88.62 196 ALA A CA 1
ATOM 1423 C C . ALA A 1 196 ? 35.199 -3.490 -52.607 1.00 88.62 196 ALA A C 1
ATOM 1425 O O . ALA A 1 196 ? 35.733 -3.354 -53.711 1.00 88.62 196 ALA A O 1
ATOM 1426 N N . SER A 1 197 ? 35.572 -2.743 -51.562 1.00 88.06 197 SER A N 1
ATOM 1427 C CA . SER A 1 197 ? 36.654 -1.751 -51.628 1.00 88.06 197 SER A CA 1
ATOM 1428 C C . SER A 1 197 ? 38.005 -2.409 -51.921 1.00 88.06 197 SER A C 1
ATOM 1430 O O . SER A 1 197 ? 38.759 -1.919 -52.767 1.00 88.06 197 SER A O 1
ATOM 1432 N N . GLN A 1 198 ? 38.297 -3.551 -51.292 1.00 84.19 198 GLN A N 1
ATOM 1433 C CA . GLN A 1 198 ? 39.521 -4.308 -51.549 1.00 84.19 198 GLN A CA 1
ATOM 1434 C C . GLN A 1 198 ? 39.574 -4.847 -52.989 1.00 84.19 198 GLN A C 1
ATOM 1436 O O . GLN A 1 198 ? 40.623 -4.759 -53.634 1.00 84.19 198 GLN A O 1
ATOM 1441 N N . ASP A 1 199 ? 38.454 -5.318 -53.539 1.00 85.31 199 ASP A N 1
ATOM 1442 C CA . ASP A 1 199 ? 38.370 -5.747 -54.940 1.00 85.31 199 ASP A CA 1
ATOM 1443 C C . ASP A 1 199 ? 38.592 -4.594 -55.928 1.00 85.31 199 ASP A C 1
ATOM 1445 O O . ASP A 1 199 ? 39.322 -4.751 -56.913 1.00 85.31 199 ASP A O 1
ATOM 1449 N N . VAL A 1 200 ? 38.069 -3.397 -55.641 1.00 85.62 200 VAL A N 1
ATOM 1450 C CA . VAL A 1 200 ? 38.342 -2.194 -56.445 1.00 85.62 200 VAL A CA 1
ATOM 1451 C C . VAL A 1 200 ? 39.824 -1.797 -56.382 1.00 85.62 200 VAL A C 1
ATOM 1453 O O . VAL A 1 200 ? 40.398 -1.419 -57.411 1.00 85.62 200 VAL A O 1
ATOM 1456 N N . VAL A 1 201 ? 40.486 -1.918 -55.223 1.00 83.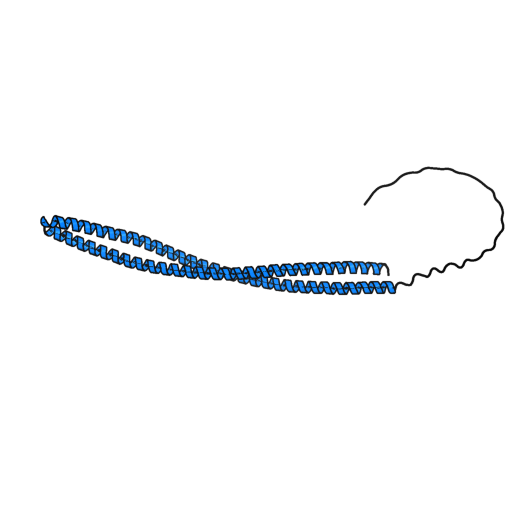19 201 VAL A N 1
ATOM 1457 C CA . VAL A 1 201 ? 41.948 -1.726 -55.117 1.00 83.19 201 VAL A CA 1
ATOM 1458 C C . VAL A 1 201 ? 42.685 -2.761 -55.969 1.00 83.19 201 VAL A C 1
ATOM 1460 O O . VAL A 1 201 ? 43.530 -2.381 -56.784 1.00 83.19 201 VAL A O 1
ATOM 1463 N N . ASN A 1 202 ? 42.334 -4.044 -55.844 1.00 82.06 202 ASN A N 1
ATOM 1464 C CA . ASN A 1 202 ? 42.942 -5.142 -56.596 1.00 82.06 202 ASN A CA 1
ATOM 1465 C C . ASN A 1 202 ? 42.811 -4.926 -58.116 1.00 82.06 202 ASN A C 1
ATOM 1467 O O . ASN A 1 202 ? 43.808 -4.995 -58.840 1.00 82.06 202 ASN A O 1
ATOM 1471 N N . ALA A 1 203 ? 41.616 -4.577 -58.602 1.00 81.75 203 ALA A N 1
ATOM 1472 C CA . ALA A 1 203 ? 41.363 -4.263 -60.007 1.00 81.75 203 ALA A CA 1
ATOM 1473 C C . ALA A 1 203 ? 42.149 -3.024 -60.481 1.00 81.75 203 ALA A C 1
ATOM 1475 O O . ALA A 1 203 ? 42.748 -3.036 -61.557 1.00 81.75 203 ALA A O 1
ATOM 1476 N N . THR A 1 204 ? 42.225 -1.970 -59.660 1.00 79.06 204 THR A N 1
ATOM 1477 C CA . THR A 1 204 ? 42.997 -0.752 -59.978 1.00 79.06 204 THR A CA 1
ATOM 1478 C C . THR A 1 204 ? 44.501 -1.035 -60.084 1.00 79.06 204 THR A C 1
ATOM 1480 O O . THR A 1 204 ? 45.185 -0.428 -60.911 1.00 79.06 204 THR A O 1
ATOM 1483 N N . VAL A 1 205 ? 45.026 -1.970 -59.283 1.00 73.94 205 VAL A N 1
ATOM 1484 C CA . VAL A 1 205 ? 46.420 -2.434 -59.368 1.00 73.94 205 VAL A CA 1
ATOM 1485 C C . VAL A 1 205 ? 46.646 -3.278 -60.627 1.00 73.94 205 VAL A C 1
ATOM 1487 O O . VAL A 1 205 ? 47.633 -3.049 -61.323 1.00 73.94 205 VAL A O 1
ATOM 1490 N N . GLN A 1 206 ? 45.731 -4.192 -60.971 1.00 70.94 206 GLN A N 1
ATOM 1491 C CA . GLN A 1 206 ? 45.829 -5.021 -62.185 1.00 70.94 206 GLN A CA 1
ATOM 1492 C C . GLN A 1 206 ? 45.749 -4.202 -63.486 1.00 70.94 206 GLN A C 1
ATOM 1494 O O . GLN A 1 206 ? 46.435 -4.519 -64.456 1.00 70.94 206 GLN A O 1
ATOM 1499 N N . LEU A 1 207 ? 44.956 -3.126 -63.503 1.00 69.19 207 LEU A N 1
ATOM 1500 C CA . LEU A 1 207 ? 44.853 -2.189 -64.630 1.00 69.19 207 LEU A CA 1
ATOM 1501 C C . LEU A 1 207 ? 46.037 -1.207 -64.726 1.00 69.19 207 LEU A C 1
ATOM 1503 O O . LEU A 1 207 ? 46.117 -0.423 -65.675 1.00 69.19 207 LEU A O 1
ATOM 1507 N N . SER A 1 208 ? 46.960 -1.220 -63.760 1.00 63.31 208 SER A N 1
ATOM 1508 C CA . SER A 1 208 ? 48.180 -0.417 -63.821 1.00 63.31 208 SER A CA 1
ATOM 1509 C C . SER A 1 208 ? 49.168 -1.053 -64.811 1.00 63.31 208 SER A C 1
ATOM 1511 O O . SER A 1 208 ? 49.530 -2.221 -64.645 1.00 63.31 208 SER A O 1
ATOM 1513 N N . PRO A 1 209 ? 49.628 -0.336 -65.855 1.00 58.59 209 PRO A N 1
ATOM 1514 C CA . PRO A 1 209 ? 50.475 -0.930 -66.881 1.00 58.59 209 PRO A CA 1
ATOM 1515 C C . PRO A 1 209 ? 51.812 -1.406 -66.289 1.00 58.59 209 PRO A C 1
ATOM 1517 O O . PRO A 1 209 ? 52.381 -0.725 -65.428 1.00 58.59 209 PRO A O 1
ATOM 1520 N N . PRO A 1 210 ? 52.371 -2.536 -66.767 1.00 57.62 210 PRO A N 1
ATOM 1521 C CA . PRO A 1 210 ? 53.660 -3.013 -66.294 1.00 57.62 210 PRO A CA 1
ATOM 1522 C C . PRO A 1 210 ? 54.720 -1.936 -66.527 1.00 57.62 210 PRO A C 1
ATOM 1524 O O . PRO A 1 210 ? 54.888 -1.450 -67.648 1.00 57.62 210 PRO A O 1
ATOM 1527 N N . SER A 1 211 ? 55.437 -1.572 -65.458 1.00 55.09 211 SER A N 1
ATOM 1528 C CA . SER A 1 211 ? 56.490 -0.551 -65.516 1.00 55.09 211 SER A CA 1
ATOM 1529 C C . SER A 1 211 ? 57.425 -0.805 -66.710 1.00 55.09 211 SER A C 1
ATOM 1531 O O . SER A 1 211 ? 57.825 -1.956 -66.933 1.00 55.09 211 SER A O 1
ATOM 1533 N N . PRO A 1 212 ? 57.760 0.225 -67.515 1.00 48.62 212 PRO A N 1
ATOM 1534 C CA . PRO A 1 212 ? 58.493 0.018 -68.754 1.00 48.62 212 PRO A CA 1
ATOM 1535 C C . PRO A 1 212 ? 59.829 -0.648 -68.438 1.00 48.62 212 PRO A C 1
ATOM 1537 O O . PRO A 1 212 ? 60.675 -0.072 -67.745 1.00 48.62 212 PRO A O 1
ATOM 1540 N N . ARG A 1 213 ? 60.011 -1.883 -68.934 1.00 43.97 213 ARG A N 1
ATOM 1541 C CA . ARG A 1 213 ? 61.246 -2.654 -68.749 1.00 43.97 213 ARG A CA 1
ATOM 1542 C C . ARG A 1 213 ? 62.419 -1.748 -69.106 1.00 43.97 213 ARG A C 1
ATOM 1544 O O . ARG A 1 213 ? 62.548 -1.356 -70.263 1.00 43.97 213 ARG A O 1
ATOM 1551 N N . ARG A 1 214 ? 63.283 -1.440 -68.130 1.00 45.78 214 ARG A N 1
ATOM 1552 C CA . ARG A 1 214 ? 64.528 -0.687 -68.351 1.00 45.78 214 ARG A CA 1
ATOM 1553 C C . ARG A 1 214 ? 65.406 -1.450 -69.344 1.00 45.78 214 ARG A C 1
ATOM 1555 O O . ARG A 1 214 ? 66.247 -2.262 -68.955 1.00 45.78 214 ARG A O 1
ATOM 1562 N N . THR A 1 215 ? 65.231 -1.179 -70.633 1.00 52.97 215 THR A N 1
ATOM 1563 C CA . THR A 1 215 ? 66.110 -1.664 -71.690 1.00 52.97 215 THR A CA 1
ATOM 1564 C C . THR A 1 215 ? 67.489 -1.077 -71.437 1.00 52.97 215 THR A C 1
ATOM 1566 O O . THR A 1 215 ? 67.712 0.115 -71.656 1.00 52.97 215 THR A O 1
ATOM 1569 N N . ARG A 1 216 ? 68.417 -1.903 -70.933 1.00 49.69 216 ARG A N 1
ATOM 1570 C CA . ARG A 1 216 ? 69.821 -1.509 -70.772 1.00 49.69 216 ARG A CA 1
ATOM 1571 C C . ARG A 1 216 ? 70.311 -0.945 -72.114 1.00 49.69 216 ARG A C 1
ATOM 1573 O O . ARG A 1 216 ? 70.195 -1.655 -73.117 1.00 49.69 216 ARG A O 1
ATOM 1580 N N . PRO A 1 217 ? 70.856 0.283 -72.170 1.00 48.38 217 PRO A N 1
ATOM 1581 C CA . PRO A 1 217 ? 71.343 0.829 -73.428 1.00 48.38 217 PRO A CA 1
ATOM 1582 C C . PRO A 1 217 ? 72.459 -0.071 -73.970 1.00 48.38 217 PRO A C 1
ATOM 1584 O O . PRO A 1 217 ? 73.420 -0.384 -73.260 1.00 48.38 217 PRO A O 1
ATOM 1587 N N . ARG A 1 218 ? 72.335 -0.505 -75.234 1.00 48.41 218 ARG A N 1
ATOM 1588 C CA . ARG A 1 218 ? 73.404 -1.237 -75.929 1.00 48.41 218 ARG A CA 1
ATOM 1589 C C . ARG A 1 218 ? 74.672 -0.380 -75.889 1.00 48.41 218 ARG A C 1
ATOM 1591 O O . ARG A 1 218 ? 74.690 0.712 -76.453 1.00 48.41 218 ARG A O 1
ATOM 1598 N N . ARG A 1 219 ? 75.735 -0.885 -75.251 1.00 46.84 219 ARG A N 1
ATOM 1599 C CA . ARG A 1 219 ? 77.062 -0.249 -75.251 1.00 46.84 219 ARG A CA 1
ATOM 1600 C C . ARG A 1 219 ? 77.538 -0.076 -76.698 1.00 46.84 219 ARG A C 1
ATOM 1602 O O . ARG A 1 219 ? 77.984 -1.042 -77.315 1.00 46.84 219 ARG A O 1
ATOM 1609 N N . ARG A 1 220 ? 77.471 1.146 -77.235 1.00 45.72 220 ARG A N 1
ATOM 1610 C CA . ARG A 1 220 ? 78.184 1.499 -78.469 1.00 45.72 220 ARG A CA 1
ATOM 1611 C C . ARG A 1 220 ? 79.683 1.474 -78.160 1.00 45.72 220 ARG A C 1
ATOM 1613 O O . ARG A 1 220 ? 80.134 2.141 -77.233 1.00 45.72 220 ARG A O 1
ATOM 1620 N N . ARG A 1 221 ? 80.442 0.666 -78.905 1.00 50.22 221 ARG A N 1
ATOM 1621 C CA . ARG A 1 221 ? 81.910 0.701 -78.886 1.00 50.22 221 ARG A CA 1
ATOM 1622 C C . ARG A 1 221 ? 82.355 1.945 -79.656 1.00 50.22 221 ARG A C 1
ATOM 1624 O O . ARG A 1 221 ? 81.984 2.077 -80.817 1.00 50.22 221 ARG A O 1
ATOM 1631 N N . CYS A 1 222 ? 83.163 2.801 -79.038 1.00 48.25 222 CYS A N 1
ATOM 1632 C CA . CYS A 1 222 ? 83.873 3.880 -79.727 1.00 48.25 222 CYS A CA 1
ATOM 1633 C C . CYS A 1 222 ? 85.381 3.599 -79.692 1.00 48.25 222 CYS A C 1
ATOM 1635 O O . CYS A 1 222 ? 85.905 3.162 -78.667 1.00 48.25 222 CYS A O 1
ATOM 1637 N N . TRP A 1 223 ? 86.043 3.814 -80.828 1.00 36.59 223 TRP A N 1
ATOM 1638 C CA . TRP A 1 223 ? 87.496 3.712 -81.013 1.00 36.59 223 TRP A CA 1
ATOM 1639 C C . TRP A 1 223 ? 88.204 5.049 -80.667 1.00 36.59 223 TRP A C 1
ATOM 1641 O O . TRP A 1 223 ? 87.511 6.049 -80.472 1.00 36.59 223 TRP A O 1
ATOM 1651 N N . PRO A 1 224 ? 89.548 5.085 -80.524 1.00 52.78 224 PRO A N 1
ATOM 1652 C CA . PRO A 1 224 ? 90.248 6.187 -79.848 1.00 52.78 224 PRO A CA 1
ATOM 1653 C C . PRO A 1 224 ? 90.947 7.227 -80.758 1.00 52.78 224 PRO A C 1
ATOM 1655 O O . PRO A 1 224 ? 91.263 6.944 -81.909 1.00 52.78 224 PRO A O 1
ATOM 1658 N N . ALA A 1 225 ? 91.345 8.344 -80.115 1.00 40.25 225 ALA A N 1
ATOM 1659 C CA . ALA A 1 225 ? 92.401 9.314 -80.496 1.00 40.25 225 ALA A CA 1
ATOM 1660 C C . ALA A 1 225 ? 92.054 10.378 -81.581 1.00 40.25 225 ALA A C 1
ATOM 1662 O O . ALA A 1 225 ? 91.110 10.164 -82.337 1.00 40.25 225 ALA A O 1
ATOM 1663 N N . PRO A 1 226 ? 92.785 11.529 -81.674 1.00 46.75 226 PRO A N 1
ATOM 1664 C CA . PRO A 1 226 ? 94.048 11.887 -80.999 1.00 46.75 226 PRO A CA 1
ATOM 1665 C C . PRO A 1 226 ? 94.089 13.235 -80.223 1.00 46.75 226 PRO A C 1
ATOM 1667 O O . PRO A 1 226 ? 93.122 13.983 -80.140 1.00 46.75 226 PRO A O 1
ATOM 1670 N N . ARG A 1 227 ? 95.255 13.512 -79.610 1.00 49.81 227 ARG A N 1
ATOM 1671 C CA . ARG A 1 227 ? 95.571 14.650 -78.715 1.00 49.81 227 ARG A CA 1
ATOM 1672 C C . ARG A 1 227 ? 95.878 15.971 -79.448 1.00 49.81 227 ARG A C 1
ATOM 1674 O O . ARG A 1 227 ? 96.525 15.933 -80.489 1.00 49.81 227 ARG A O 1
ATOM 1681 N N . ARG A 1 228 ? 95.633 17.113 -78.782 1.00 38.97 228 ARG A N 1
ATOM 1682 C CA . ARG A 1 228 ? 96.461 18.349 -78.824 1.00 38.97 228 ARG A CA 1
ATOM 1683 C C . ARG A 1 228 ? 96.391 19.099 -77.473 1.00 38.97 228 ARG A C 1
ATOM 1685 O O . ARG A 1 228 ? 95.535 18.786 -76.651 1.00 38.97 228 ARG A O 1
ATOM 1692 N N . SER A 1 229 ? 97.351 19.996 -77.233 1.00 39.22 229 SER A N 1
ATOM 1693 C CA . SER A 1 229 ? 97.801 20.479 -75.903 1.00 39.22 229 SER A CA 1
ATOM 1694 C C . SER A 1 229 ? 97.445 21.979 -75.640 1.00 39.22 229 SER A C 1
ATOM 1696 O O . SER A 1 229 ? 96.833 22.582 -76.520 1.00 39.22 229 SER A O 1
ATOM 1698 N N . PRO A 1 230 ? 97.747 22.579 -74.457 1.00 60.28 230 PRO A N 1
ATOM 1699 C CA . PRO A 1 230 ? 97.056 23.763 -73.896 1.00 60.28 230 PRO A CA 1
ATOM 1700 C C . PRO A 1 230 ? 97.812 25.095 -74.180 1.00 60.28 230 PRO A C 1
ATOM 1702 O O . PRO A 1 230 ? 98.729 25.060 -75.002 1.00 60.28 230 PRO A O 1
ATOM 1705 N N . PRO A 1 231 ? 97.445 26.275 -73.612 1.00 52.12 231 PRO A N 1
ATOM 1706 C CA . PRO A 1 231 ? 97.500 26.627 -72.167 1.00 52.12 231 PRO A CA 1
ATOM 1707 C C . PRO A 1 231 ? 96.071 26.859 -71.563 1.00 52.12 231 PRO A C 1
ATOM 1709 O O . PRO A 1 231 ? 95.116 26.378 -72.161 1.00 52.12 231 PRO A O 1
ATOM 1712 N N . SER A 1 232 ? 95.779 27.477 -70.398 1.00 37.72 232 SER A N 1
ATOM 1713 C CA . SER A 1 232 ? 96.561 28.337 -69.480 1.00 37.72 232 SER A CA 1
ATOM 1714 C C . SER A 1 232 ? 96.233 28.190 -67.962 1.00 37.72 232 SER A C 1
ATOM 1716 O O . SER A 1 232 ? 96.474 27.126 -67.399 1.00 37.72 232 SER A O 1
ATOM 1718 N N . SER A 1 233 ? 95.829 29.259 -67.253 1.00 40.22 233 SER A N 1
ATOM 1719 C CA . SER A 1 233 ? 96.005 29.458 -65.797 1.00 40.22 233 SER A CA 1
ATOM 1720 C C . SER A 1 233 ? 95.078 30.514 -65.152 1.00 40.22 233 SER A C 1
ATOM 1722 O O . SER A 1 233 ? 94.695 31.459 -65.833 1.00 40.22 233 SER A O 1
ATOM 1724 N N . ALA A 1 234 ? 94.944 30.447 -63.810 1.00 39.97 234 ALA A N 1
ATOM 1725 C CA . ALA A 1 234 ? 94.448 31.462 -62.841 1.00 39.97 234 ALA A CA 1
ATOM 1726 C C . ALA A 1 234 ? 92.943 31.421 -62.461 1.00 39.97 234 ALA A C 1
ATOM 1728 O O . ALA A 1 234 ? 92.097 31.192 -63.311 1.00 39.97 234 ALA A O 1
ATOM 1729 N N . ARG A 1 235 ? 92.532 31.678 -61.200 1.00 37.97 235 ARG A N 1
ATOM 1730 C CA . ARG A 1 235 ? 93.234 31.688 -59.884 1.00 37.97 235 ARG A CA 1
ATOM 1731 C C . ARG A 1 235 ? 92.189 31.590 -58.743 1.00 37.97 235 ARG A C 1
ATOM 1733 O O . ARG A 1 235 ? 91.049 32.000 -58.898 1.00 37.97 235 ARG A O 1
ATOM 1740 N N . TRP A 1 236 ? 92.602 31.051 -57.593 1.00 33.53 236 TRP A N 1
ATOM 1741 C CA . TRP A 1 236 ? 91.818 30.870 -56.357 1.00 33.53 236 TRP A CA 1
ATOM 1742 C C . TRP A 1 236 ? 91.378 32.162 -55.634 1.00 33.53 236 TRP A C 1
ATOM 1744 O O . TRP A 1 236 ? 92.186 33.086 -55.537 1.00 33.53 236 TRP A O 1
ATOM 1754 N N . ARG A 1 237 ? 90.209 32.117 -54.957 1.00 36.59 237 ARG A N 1
ATOM 1755 C CA . ARG A 1 237 ? 89.945 32.471 -53.524 1.00 36.59 237 ARG A CA 1
ATOM 1756 C C . ARG A 1 237 ? 88.451 32.214 -53.194 1.00 36.59 237 ARG A C 1
ATOM 1758 O O . ARG A 1 237 ? 87.603 32.517 -54.014 1.00 36.59 237 ARG A O 1
ATOM 1765 N N . SER A 1 238 ? 88.085 31.427 -52.168 1.00 37.28 238 SER A N 1
ATOM 1766 C CA . SER A 1 238 ? 87.914 31.779 -50.731 1.00 37.28 238 SER A CA 1
ATOM 1767 C C . SER A 1 238 ? 86.797 32.827 -50.490 1.00 37.28 238 SER A C 1
ATOM 1769 O O . SER A 1 238 ? 86.850 33.857 -51.141 1.00 37.28 238 SER A O 1
ATOM 1771 N N . SER A 1 239 ? 85.837 32.718 -49.553 1.00 38.50 239 SER A N 1
ATOM 1772 C CA . SER A 1 239 ? 85.823 31.977 -48.272 1.00 38.50 239 SER A CA 1
ATOM 1773 C C . SER A 1 239 ? 84.469 32.057 -47.508 1.00 38.50 239 SER A C 1
ATOM 1775 O O . SER A 1 239 ? 83.724 32.996 -47.740 1.00 38.50 239 SER A O 1
ATOM 1777 N N . ARG A 1 240 ? 84.284 31.197 -46.478 1.00 40.12 240 ARG A N 1
ATOM 1778 C CA . ARG A 1 240 ? 83.462 31.373 -45.235 1.00 40.12 240 ARG A CA 1
ATOM 1779 C C . ARG A 1 240 ? 81.901 31.347 -45.285 1.00 40.12 240 ARG A C 1
ATOM 1781 O O . ARG A 1 240 ? 81.253 32.311 -45.652 1.00 40.12 240 ARG A O 1
ATOM 1788 N N . ARG A 1 241 ? 81.350 30.227 -44.768 1.00 40.00 241 ARG A N 1
ATOM 1789 C CA . ARG A 1 241 ? 80.363 30.026 -43.649 1.00 40.00 241 ARG A CA 1
ATOM 1790 C C . ARG A 1 241 ? 79.889 31.261 -42.820 1.00 40.00 241 ARG A C 1
ATOM 1792 O O . ARG A 1 241 ? 80.668 32.209 -42.781 1.00 40.00 241 ARG A O 1
ATOM 1799 N N . PRO A 1 242 ? 78.815 31.186 -41.965 1.00 53.78 242 PRO A N 1
ATOM 1800 C CA . PRO A 1 242 ? 77.913 30.049 -41.611 1.00 53.78 242 PRO A CA 1
ATOM 1801 C C . PRO A 1 242 ? 76.391 30.384 -41.392 1.00 53.78 242 PRO A C 1
ATOM 1803 O O . PRO A 1 242 ? 75.962 31.515 -41.554 1.00 53.78 242 PRO A O 1
ATOM 1806 N N . ALA A 1 243 ? 75.654 29.389 -40.851 1.00 39.72 243 ALA A N 1
ATOM 1807 C CA . ALA A 1 243 ? 74.556 29.481 -39.853 1.00 39.72 243 ALA A CA 1
ATOM 1808 C C . ALA A 1 243 ? 73.077 29.551 -40.314 1.00 39.72 243 ALA A C 1
ATOM 1810 O O . ALA A 1 243 ? 72.735 30.213 -41.283 1.00 39.72 243 ALA A O 1
ATOM 1811 N N . GLY A 1 244 ? 72.200 28.859 -39.557 1.00 41.62 244 GLY A N 1
ATOM 1812 C CA . GLY A 1 244 ? 70.735 28.880 -39.724 1.00 41.62 244 GLY A CA 1
ATOM 1813 C C . GLY A 1 244 ? 70.004 27.552 -39.430 1.00 41.62 244 GLY A C 1
ATOM 1814 O O . GLY A 1 244 ? 69.584 26.867 -40.354 1.00 41.62 244 GLY A O 1
ATOM 1815 N N . ARG A 1 245 ? 69.807 27.193 -38.150 1.00 48.16 245 ARG A N 1
ATOM 1816 C CA . ARG A 1 245 ? 68.659 26.361 -37.698 1.00 48.16 245 ARG A CA 1
ATOM 1817 C C . ARG A 1 245 ? 67.600 27.328 -37.141 1.00 48.16 245 ARG A C 1
ATOM 1819 O O . ARG A 1 245 ? 68.022 28.323 -36.549 1.00 48.16 245 ARG A O 1
ATOM 1826 N N . PRO A 1 246 ? 66.283 27.054 -37.253 1.00 58.69 246 PRO A N 1
ATOM 1827 C CA . PRO A 1 246 ? 65.593 26.504 -36.071 1.00 58.69 246 PRO A CA 1
ATOM 1828 C C . PRO A 1 246 ? 64.361 25.580 -36.309 1.00 58.69 246 PRO A C 1
ATOM 1830 O O . PRO A 1 246 ? 63.580 25.776 -37.225 1.00 58.69 246 PRO A O 1
ATOM 1833 N N . TRP A 1 247 ? 64.205 24.621 -35.382 1.00 42.53 247 TRP A N 1
ATOM 1834 C CA . TRP A 1 247 ? 62.987 24.173 -34.662 1.00 42.53 247 TRP A CA 1
ATOM 1835 C C . TRP A 1 247 ? 61.651 23.752 -35.340 1.00 42.53 247 TRP A C 1
ATOM 1837 O O . TRP A 1 247 ? 61.003 24.519 -36.033 1.00 42.53 247 TRP A O 1
ATOM 1847 N N . ARG A 1 248 ? 61.203 22.551 -34.913 1.00 46.66 248 ARG A N 1
ATOM 1848 C CA . ARG A 1 248 ? 59.839 22.076 -34.547 1.00 46.66 248 ARG A CA 1
ATOM 1849 C C . ARG A 1 248 ? 58.590 22.605 -35.284 1.00 46.66 248 ARG A C 1
ATOM 1851 O O . ARG A 1 248 ? 58.215 23.762 -35.118 1.00 46.66 248 ARG A O 1
ATOM 1858 N N . ARG A 1 249 ? 57.767 21.656 -35.743 1.00 48.47 249 ARG A N 1
ATOM 1859 C CA . ARG A 1 249 ? 56.578 21.228 -34.975 1.00 48.47 249 ARG A CA 1
ATOM 1860 C C . ARG A 1 249 ? 56.600 19.711 -34.817 1.00 48.47 249 ARG A C 1
ATOM 1862 O O . ARG A 1 249 ? 57.281 19.080 -35.652 1.00 48.47 249 ARG A O 1
#

Radius of gyration: 56.22 Å; chains: 1; bounding box: 138×40×148 Å

Secondary structure (DSSP, 8-state):
-HHHHHHHHHHHHHHHHHHHHHHHHHHHHHHHHHHHHHHHHHHHHHHHHHHHHHHHHHHHHHHHHHHHHHHHHHHHHHHHHHHHHHHHHHHHHHHHHHHHHTGGGGHHHHHHHHHHHHHHHHHHHHHHHHHHHHHHHHHHHHHHHHHHHHHHHHHHHHHHHHHHHHHHHHHHHHHHHHHHHHHHHHHHHHHHHHHHHHHHHHHHHHTSPPP----PPP-------------------------------

InterPro domains:
  IPR004089 Methyl-accepting chemotaxis protein (MCP) signalling domain [PF00015] (27-206)
  IPR004089 Methyl-accepting chemotaxis protein (MCP) signalling domain [PS50111] (1-208)
  IPR004089 Methyl-accepting chemotaxis protein (MCP) signalling domain [SM00283] (1-208)
  IPR004090 Chemotaxis methyl-accepting receptor [PR00260] (3-32)
  IPR004090 Chemotaxis methyl-accepting receptor [PR00260] (80-107)
  IPR004090 Chemotaxis methyl-accepting receptor [PR00260] (109-138)

pLDDT: mean 85.55, std 18.67, range [33.53, 97.88]